Protein AF-0000000081276274 (afdb_homodimer)

Organism: Ralstonia solanacearum (NCBI:txid305)

Secondary structure (DSSP, 8-state):
-HHHHHHHHHHHHHHHHHHIIIIIIIII-TTS-SHHHH-TTS-HHHHHHHHTSSSPPHHHH--HHHHHHHHHHHHHHHHHHHHHGGGSPSSHHHHHHHHHHHHIIIIIIHHHIIIIIIIT---HHHHHHHHHHHHHHHHHHHHHHHHHHH---------/-HHHHHHHHHHHHHHHHHHIIIIIIIII-TTS-SHHHH-TTS-HHHHHHHHTSSSPPHHHH--HHHHHHHHHHHHHHHHHHHHHGGGS-SSHHHHHHHHHHHHIIIIIIHHHIIIIIIIT---HHHHHHHHHHHHHHHHHHHHHHHHHHH---------

Foldseek 3Di:
DVLLLVLLQQLLVLLVVLCCVQCVPAQQRVVRPHCQQPPPQFFPQVNCQQPNDPPHDCCPPPNVVVSVVSSVVSSVLLVVLVVCVVVWDDDLVRSLVVSLVVCLVPPVVVCLVPPRVPPRVTDPVVSVSVSVSSSVSSSRSSSSSSCSVRPPPPPPPDD/DVLLLVLLQQLLVLLVVLCCVQCVPAAQRVVRPHCQQPPPQFFPQVNCQQPPDPPHDCCPPPNVVVSVVSSVVSSVLLVVLVVCVVVWDDDLVRSLVVSLVVCLVPPVVVCLVPPRVPPRVTDVVVSVSVSVSSSVSSSRSSSSSSCSVRPPPPPPPDD

Structure (mmCIF, N/CA/C/O backbone):
data_AF-0000000081276274-model_v1
#
loop_
_entity.id
_entity.type
_entity.pdbx_description
1 polymer 'Putative transmembrane protein'
#
loop_
_atom_site.group_PDB
_atom_site.id
_atom_site.type_symbol
_atom_site.label_atom_id
_atom_site.label_alt_id
_atom_site.label_comp_id
_atom_site.label_asym_id
_atom_site.label_entity_id
_atom_site.label_seq_id
_atom_site.pdbx_PDB_ins_code
_atom_site.Cartn_x
_atom_site.Cartn_y
_atom_site.Cartn_z
_atom_site.occupancy
_atom_site.B_iso_or_equiv
_atom_site.auth_seq_id
_atom_site.auth_comp_id
_atom_site.auth_asym_id
_atom_site.auth_atom_id
_atom_site.pdbx_PDB_model_num
ATOM 1 N N . MET A 1 1 ? 11.453 23.75 -5.062 1 78.12 1 MET A N 1
ATOM 2 C CA . MET A 1 1 ? 11.289 22.719 -6.07 1 78.12 1 MET A CA 1
ATOM 3 C C . MET A 1 1 ? 12.562 21.891 -6.211 1 78.12 1 MET A C 1
ATOM 5 O O . MET A 1 1 ? 12.516 20.656 -6.16 1 78.12 1 MET A O 1
ATOM 9 N N . THR A 1 2 ? 13.656 22.469 -6.188 1 89.69 2 THR A N 1
ATOM 10 C CA . THR A 1 2 ? 14.922 21.766 -6.328 1 89.69 2 THR A CA 1
ATOM 11 C C . THR A 1 2 ? 15.188 20.891 -5.109 1 89.69 2 THR A C 1
ATOM 13 O O . THR A 1 2 ? 15.656 19.75 -5.246 1 89.69 2 THR A O 1
ATOM 16 N N . ARG A 1 3 ? 14.766 21.344 -3.99 1 94.81 3 ARG A N 1
ATOM 17 C CA . ARG A 1 3 ? 15.031 20.578 -2.775 1 94.81 3 ARG A CA 1
ATOM 18 C C . ARG A 1 3 ? 14.156 19.328 -2.719 1 94.81 3 ARG A C 1
ATOM 20 O O . ARG A 1 3 ? 14.617 18.266 -2.297 1 94.81 3 ARG A O 1
ATOM 27 N N . ILE A 1 4 ? 12.945 19.469 -3.127 1 97.12 4 ILE A N 1
ATOM 28 C CA . ILE A 1 4 ? 12.031 18.344 -3.172 1 97.12 4 ILE A CA 1
ATOM 29 C C . ILE A 1 4 ? 12.562 17.281 -4.141 1 97.12 4 ILE A C 1
ATOM 31 O O . ILE A 1 4 ? 12.555 16.094 -3.834 1 97.12 4 ILE A O 1
ATOM 35 N N . LEU A 1 5 ? 13.016 17.719 -5.273 1 98.19 5 LEU A N 1
ATOM 36 C CA . LEU A 1 5 ? 13.539 16.781 -6.262 1 98.19 5 LEU A CA 1
ATOM 37 C C . LEU A 1 5 ? 14.781 16.078 -5.734 1 98.19 5 LEU A C 1
ATOM 39 O O . LEU A 1 5 ? 14.93 14.859 -5.906 1 98.19 5 LEU A O 1
ATOM 43 N N . MET A 1 6 ? 15.68 16.812 -5.117 1 98.38 6 MET A N 1
ATOM 44 C CA . MET A 1 6 ? 16.891 16.234 -4.551 1 98.38 6 MET A CA 1
ATOM 45 C C . MET A 1 6 ? 16.531 15.234 -3.445 1 98.38 6 MET A C 1
ATOM 47 O O . MET A 1 6 ? 17.078 14.133 -3.404 1 98.38 6 MET A O 1
ATOM 51 N N . ALA A 1 7 ? 15.68 15.625 -2.551 1 98.81 7 ALA A N 1
ATOM 52 C CA . ALA A 1 7 ? 15.234 14.742 -1.475 1 98.81 7 ALA A CA 1
ATOM 53 C C . ALA A 1 7 ? 14.531 13.508 -2.033 1 98.81 7 ALA A C 1
ATOM 55 O O . ALA A 1 7 ? 14.711 12.398 -1.522 1 98.81 7 ALA A O 1
ATOM 56 N N . GLY A 1 8 ? 13.75 13.758 -3.039 1 98.81 8 GLY A N 1
ATOM 57 C CA . GLY A 1 8 ? 13.023 12.664 -3.66 1 98.81 8 GLY A CA 1
ATOM 58 C C . GLY A 1 8 ? 13.938 11.656 -4.336 1 98.81 8 GLY A C 1
ATOM 59 O O . GLY A 1 8 ? 13.75 10.445 -4.188 1 98.81 8 GLY A O 1
ATOM 60 N N . LEU A 1 9 ? 14.875 12.125 -5.082 1 98.88 9 LEU A N 1
ATOM 61 C CA . LEU A 1 9 ? 15.828 11.234 -5.742 1 98.88 9 LEU A CA 1
ATOM 62 C C . LEU A 1 9 ? 16.656 10.469 -4.715 1 98.88 9 LEU A C 1
ATOM 64 O O . LEU A 1 9 ? 16.828 9.25 -4.844 1 98.88 9 LEU A O 1
ATOM 68 N N . ALA A 1 10 ? 17.156 11.164 -3.711 1 98.88 10 ALA A N 1
ATOM 69 C CA . ALA A 1 10 ? 17.906 10.508 -2.65 1 98.88 10 ALA A CA 1
ATOM 70 C C . ALA A 1 10 ? 17.047 9.508 -1.898 1 98.88 10 ALA A C 1
ATOM 72 O O . ALA A 1 10 ? 17.5 8.406 -1.562 1 98.88 10 ALA A O 1
ATOM 73 N N . GLY A 1 11 ? 15.805 9.914 -1.597 1 98.88 11 GLY A N 1
ATOM 74 C CA . GLY A 1 11 ? 14.867 9 -0.952 1 98.88 11 GLY A CA 1
ATOM 75 C C . GLY A 1 11 ? 14.562 7.773 -1.786 1 98.88 11 GLY A C 1
ATOM 76 O O . GLY A 1 11 ? 14.508 6.656 -1.263 1 98.88 11 GLY A O 1
ATOM 77 N N . GLY A 1 12 ? 14.328 7.988 -3.059 1 98.88 12 GLY A N 1
ATOM 78 C CA . GLY A 1 12 ? 14.086 6.875 -3.963 1 98.88 12 GLY A CA 1
ATOM 79 C C . GLY A 1 12 ? 15.258 5.918 -4.055 1 98.88 12 GLY A C 1
ATOM 80 O O . GLY A 1 12 ? 15.078 4.699 -4.086 1 98.88 12 GLY A O 1
ATOM 81 N N . LEU A 1 13 ? 16.469 6.473 -4.152 1 98.88 13 LEU A N 1
ATOM 82 C CA . LEU A 1 13 ? 17.672 5.641 -4.137 1 98.88 13 LEU A CA 1
ATOM 83 C C . LEU A 1 13 ? 17.781 4.863 -2.83 1 98.88 13 LEU A C 1
ATOM 85 O O . LEU A 1 13 ? 18.141 3.684 -2.832 1 98.88 13 LEU A O 1
ATOM 89 N N . THR A 1 14 ? 17.484 5.516 -1.748 1 98.94 14 THR A N 1
ATOM 90 C CA . THR A 1 14 ? 17.516 4.863 -0.445 1 98.94 14 THR A CA 1
ATOM 91 C C . THR A 1 14 ? 16.516 3.705 -0.408 1 98.94 14 THR A C 1
ATOM 93 O O . THR A 1 14 ? 16.828 2.629 0.109 1 98.94 14 THR A O 1
ATOM 96 N N . LEU A 1 15 ? 15.305 3.951 -0.919 1 98.81 15 LEU A N 1
ATOM 97 C CA . LEU A 1 15 ? 14.305 2.893 -1.027 1 98.81 15 LEU A CA 1
ATOM 98 C C . LEU A 1 15 ? 14.875 1.68 -1.755 1 98.81 15 LEU A C 1
ATOM 100 O O . LEU A 1 15 ? 14.766 0.55 -1.271 1 98.81 15 LEU A O 1
ATOM 104 N N . ASN A 1 16 ? 15.492 1.883 -2.893 1 98.75 16 ASN A N 1
ATOM 105 C CA . ASN A 1 16 ? 16.078 0.805 -3.686 1 98.75 16 ASN A CA 1
ATOM 106 C C . ASN A 1 16 ? 17.172 0.076 -2.918 1 98.75 16 ASN A C 1
ATOM 108 O O . ASN A 1 16 ? 17.172 -1.153 -2.834 1 98.75 16 ASN A O 1
ATOM 112 N N . VAL A 1 17 ? 18.094 0.816 -2.311 1 98.81 17 VAL A N 1
ATOM 113 C CA . VAL A 1 17 ? 19.266 0.247 -1.652 1 98.81 17 VAL A CA 1
ATOM 114 C C . VAL A 1 17 ? 18.828 -0.541 -0.417 1 98.81 17 VAL A C 1
ATOM 116 O O . VAL A 1 17 ? 19.297 -1.659 -0.192 1 98.81 17 VAL A O 1
ATOM 119 N N . VAL A 1 18 ? 17.969 -0.007 0.371 1 98.88 18 VAL A N 1
ATOM 120 C CA . VAL A 1 18 ? 17.578 -0.684 1.605 1 98.88 18 VAL A CA 1
ATOM 121 C C . VAL A 1 18 ? 16.703 -1.892 1.283 1 98.88 18 VAL A C 1
ATOM 123 O O . VAL A 1 18 ? 16.766 -2.912 1.972 1 98.88 18 VAL A O 1
ATOM 126 N N . MET A 1 19 ? 15.875 -1.827 0.249 1 98.44 19 MET A N 1
ATOM 127 C CA . MET A 1 19 ? 15.133 -3.01 -0.189 1 98.44 19 MET A CA 1
ATOM 128 C C . MET A 1 19 ? 16.094 -4.113 -0.635 1 98.44 19 MET A C 1
ATOM 130 O O . MET A 1 19 ? 15.844 -5.293 -0.378 1 98.44 19 MET A O 1
ATOM 134 N N . LEU A 1 20 ? 17.141 -3.688 -1.338 1 97.62 20 LEU A N 1
ATOM 135 C CA . LEU A 1 20 ? 18.172 -4.652 -1.729 1 97.62 20 LEU A CA 1
ATOM 136 C C . LEU A 1 20 ? 18.812 -5.285 -0.501 1 97.62 20 LEU A C 1
ATOM 138 O O . LEU A 1 20 ? 18.984 -6.504 -0.444 1 97.62 20 LEU A O 1
ATOM 142 N N . LEU A 1 21 ? 19.141 -4.531 0.512 1 98.12 21 LEU A N 1
ATOM 143 C CA . LEU A 1 21 ? 19.844 -5 1.697 1 98.12 21 LEU A CA 1
ATOM 144 C C . LEU A 1 21 ? 18.938 -5.859 2.568 1 98.12 21 LEU A C 1
ATOM 146 O O . LEU A 1 21 ? 19.406 -6.777 3.246 1 98.12 21 LEU A O 1
ATOM 150 N N . THR A 1 22 ? 17.672 -5.676 2.535 1 98.12 22 THR A N 1
ATOM 151 C CA . THR A 1 22 ? 16.734 -6.41 3.381 1 98.12 22 THR A CA 1
ATOM 152 C C . THR A 1 22 ? 16.094 -7.566 2.611 1 98.12 22 THR A C 1
ATOM 154 O O . THR A 1 22 ? 16.578 -8.703 2.686 1 98.12 22 THR A O 1
ATOM 157 N N . PHE A 1 23 ? 15.242 -7.25 1.712 1 98 23 PHE A N 1
ATOM 158 C CA . PHE A 1 23 ? 14.461 -8.281 1.03 1 98 23 PHE A CA 1
ATOM 159 C C . PHE A 1 23 ? 15.359 -9.133 0.139 1 98 23 PHE A C 1
ATOM 161 O O . PHE A 1 23 ? 15.273 -10.359 0.166 1 98 23 PHE A O 1
ATOM 168 N N . ARG A 1 24 ? 16.188 -8.539 -0.675 1 96.19 24 ARG A N 1
ATOM 169 C CA . ARG A 1 24 ? 16.969 -9.289 -1.647 1 96.19 24 ARG A CA 1
ATOM 170 C C . ARG A 1 24 ? 18.078 -10.078 -0.961 1 96.19 24 ARG A C 1
ATOM 172 O O . ARG A 1 24 ? 18.266 -11.266 -1.238 1 96.19 24 ARG A O 1
ATOM 179 N N . LEU A 1 25 ? 18.844 -9.414 -0.084 1 96.25 25 LEU A N 1
ATOM 180 C CA . LEU A 1 25 ? 20.016 -10.055 0.496 1 96.25 25 LEU A CA 1
ATOM 181 C C . LEU A 1 25 ? 19.609 -10.961 1.66 1 96.25 25 LEU A C 1
ATOM 183 O O . LEU A 1 25 ? 20.078 -12.102 1.75 1 96.25 25 LEU A O 1
ATOM 187 N N . ILE A 1 26 ? 18.797 -10.523 2.586 1 96.75 26 ILE A N 1
ATOM 188 C CA . ILE A 1 26 ? 18.469 -11.266 3.797 1 96.75 26 ILE A CA 1
ATOM 189 C C . ILE A 1 26 ? 17.219 -12.102 3.568 1 96.75 26 ILE A C 1
ATOM 191 O O . ILE A 1 26 ? 17.203 -13.305 3.838 1 96.75 26 ILE A O 1
ATOM 195 N N . GLY A 1 27 ? 16.188 -11.539 3.047 1 97.12 27 GLY A N 1
ATOM 196 C CA . GLY A 1 27 ? 14.906 -12.211 2.906 1 97.12 27 GLY A CA 1
ATOM 197 C C . GLY A 1 27 ? 14.922 -13.32 1.876 1 97.12 27 GLY A C 1
ATOM 198 O O . GLY A 1 27 ? 14.719 -14.492 2.215 1 97.12 27 GLY A O 1
ATOM 199 N N . PHE A 1 28 ? 15.273 -12.984 0.66 1 95.69 28 PHE A N 1
ATOM 200 C CA . PHE A 1 28 ? 15.211 -13.938 -0.444 1 95.69 28 PHE A CA 1
ATOM 201 C C . PHE A 1 28 ? 16.562 -14.578 -0.681 1 95.69 28 PHE A C 1
ATOM 203 O O . PHE A 1 28 ? 16.656 -15.711 -1.167 1 95.69 28 PHE A O 1
ATOM 210 N N . GLY A 1 29 ? 17.609 -13.898 -0.31 1 93.25 29 GLY A N 1
ATOM 211 C CA . GLY A 1 29 ? 18.953 -14.367 -0.598 1 93.25 29 GLY A CA 1
ATOM 212 C C . GLY A 1 29 ? 19.359 -14.133 -2.037 1 93.25 29 GLY A C 1
ATOM 213 O O . GLY A 1 29 ? 18.594 -14.391 -2.963 1 93.25 29 GLY A O 1
ATOM 214 N N . TRP A 1 30 ? 20.562 -13.758 -2.24 1 88 30 TRP A N 1
ATOM 215 C CA . TRP A 1 30 ? 21.078 -13.438 -3.566 1 88 30 TRP A CA 1
ATOM 216 C C . TRP A 1 30 ? 20.906 -14.625 -4.516 1 88 30 TRP A C 1
ATOM 218 O O . TRP A 1 30 ? 20.562 -14.445 -5.684 1 88 30 TRP A O 1
ATOM 228 N N . ASN A 1 31 ? 21.031 -15.875 -4.02 1 87.88 31 ASN A N 1
ATOM 229 C CA . ASN A 1 31 ? 20.875 -17.094 -4.816 1 87.88 31 ASN A CA 1
ATOM 230 C C . ASN A 1 31 ? 19.672 -17.906 -4.367 1 87.88 31 ASN A C 1
ATOM 232 O O . ASN A 1 31 ? 19.641 -19.125 -4.559 1 87.88 31 ASN A O 1
ATOM 236 N N . GLY A 1 32 ? 18.75 -17.297 -3.715 1 86.88 32 GLY A N 1
ATOM 237 C CA . GLY A 1 32 ? 17.516 -17.984 -3.324 1 86.88 32 GLY A CA 1
ATOM 238 C C . GLY A 1 32 ? 17.625 -18.672 -1.982 1 86.88 32 GLY A C 1
ATOM 239 O O . GLY A 1 32 ? 16.734 -19.438 -1.602 1 86.88 32 GLY A O 1
ATOM 240 N N . GLY A 1 33 ? 18.562 -18.469 -1.144 1 91.25 33 GLY A N 1
ATOM 241 C CA . GLY A 1 33 ? 18.781 -19.156 0.122 1 91.25 33 GLY A CA 1
ATOM 242 C C . GLY A 1 33 ? 18.281 -18.375 1.318 1 91.25 33 GLY A C 1
ATOM 243 O O . GLY A 1 33 ? 18.5 -18.766 2.465 1 91.25 33 GLY A O 1
ATOM 244 N N . GLY A 1 34 ? 17.578 -17.344 1.151 1 96.25 34 GLY A N 1
ATOM 245 C CA . GLY A 1 34 ? 17.078 -16.547 2.258 1 96.25 34 GLY A CA 1
ATOM 246 C C . GLY A 1 34 ? 15.883 -17.172 2.955 1 96.25 34 GLY A C 1
ATOM 247 O O . GLY A 1 34 ? 15.203 -18.031 2.385 1 96.25 34 GLY A O 1
ATOM 248 N N . PHE A 1 35 ? 15.633 -16.766 4.152 1 96.69 35 PHE A N 1
ATOM 249 C CA . PHE A 1 35 ? 14.672 -17.453 5.016 1 96.69 35 PHE A CA 1
ATOM 250 C C . PHE A 1 35 ? 13.258 -17.297 4.488 1 96.69 35 PHE A C 1
ATOM 252 O O . PHE A 1 35 ? 12.383 -18.109 4.781 1 96.69 35 PHE A O 1
ATOM 259 N N . LEU A 1 36 ? 12.945 -16.25 3.645 1 97.56 36 LEU A N 1
ATOM 260 C CA . LEU A 1 36 ? 11.602 -16.078 3.094 1 97.56 36 LEU A CA 1
ATOM 261 C C . LEU A 1 36 ? 11.312 -17.109 2.02 1 97.56 36 LEU A C 1
ATOM 263 O O . LEU A 1 36 ? 10.148 -17.344 1.674 1 97.56 36 LEU A O 1
ATOM 267 N N . LEU A 1 37 ? 12.344 -17.734 1.499 1 96.25 37 LEU A N 1
ATOM 268 C CA . LEU A 1 37 ? 12.141 -18.734 0.46 1 96.25 37 LEU A CA 1
ATOM 269 C C . LEU A 1 37 ? 12.414 -20.141 0.996 1 96.25 37 LEU A C 1
ATOM 271 O O . LEU A 1 37 ? 11.992 -21.125 0.398 1 96.25 37 LEU A O 1
ATOM 275 N N . THR A 1 38 ? 13.102 -20.25 2.148 1 96.94 38 THR A N 1
ATOM 276 C CA . THR A 1 38 ? 13.562 -21.578 2.572 1 96.94 38 THR A CA 1
ATOM 277 C C . THR A 1 38 ? 12.859 -22 3.855 1 96.94 38 THR A C 1
ATOM 279 O O . THR A 1 38 ? 12.891 -23.188 4.223 1 96.94 38 THR A O 1
ATOM 282 N N . ALA A 1 39 ? 12.219 -21.062 4.531 1 97.69 39 ALA A N 1
ATOM 283 C CA . ALA A 1 39 ? 11.508 -21.438 5.75 1 97.69 39 ALA A CA 1
ATOM 284 C C . ALA A 1 39 ? 10.516 -22.562 5.48 1 97.69 39 ALA A C 1
ATOM 286 O O . ALA A 1 39 ? 9.758 -22.516 4.512 1 97.69 39 ALA A O 1
ATOM 287 N N . THR A 1 40 ? 10.391 -23.547 6.336 1 97.69 40 THR A N 1
ATOM 288 C CA . THR A 1 40 ? 9.531 -24.719 6.148 1 97.69 40 THR A CA 1
ATOM 289 C C . THR A 1 40 ? 8.055 -24.312 6.223 1 97.69 40 THR A C 1
ATOM 291 O O . THR A 1 40 ? 7.199 -24.984 5.645 1 97.69 40 THR A O 1
ATOM 294 N N . ILE A 1 41 ? 7.781 -23.234 6.883 1 98.06 41 ILE A N 1
ATOM 295 C CA . ILE A 1 41 ? 6.395 -22.844 7.102 1 98.06 41 ILE A CA 1
ATOM 296 C C . ILE A 1 41 ? 5.934 -21.922 5.969 1 98.06 41 ILE A C 1
ATOM 298 O O . ILE A 1 41 ? 4.773 -21.5 5.93 1 98.06 41 ILE A O 1
ATOM 302 N N . GLN A 1 42 ? 6.844 -21.547 5.074 1 98.38 42 GLN A N 1
ATOM 303 C CA . GLN A 1 42 ? 6.496 -20.594 4.012 1 98.38 42 GLN A CA 1
ATOM 304 C C . GLN A 1 42 ? 5.434 -21.188 3.084 1 98.38 42 GLN A C 1
ATOM 306 O O . GLN A 1 42 ? 5.438 -22.391 2.812 1 98.38 42 GLN A O 1
ATOM 311 N N . SER A 1 43 ? 4.582 -20.312 2.656 1 98.31 43 SER A N 1
ATOM 312 C CA . SER A 1 43 ? 3.559 -20.672 1.682 1 98.31 43 SER A CA 1
ATOM 313 C C . SER A 1 43 ? 4.184 -21.156 0.379 1 98.31 43 SER A C 1
ATOM 315 O O . SER A 1 43 ? 4.988 -20.453 -0.233 1 98.31 43 SER A O 1
ATOM 317 N N . ARG A 1 44 ? 3.801 -22.312 -0.049 1 98.12 44 ARG A N 1
ATOM 318 C CA . ARG A 1 44 ? 4.273 -22.828 -1.325 1 98.12 44 ARG A CA 1
ATOM 319 C C . ARG A 1 44 ? 3.824 -21.938 -2.482 1 98.12 44 ARG A C 1
ATOM 321 O O . ARG A 1 44 ? 4.539 -21.797 -3.475 1 98.12 44 ARG A O 1
ATOM 328 N N . LYS A 1 45 ? 2.666 -21.375 -2.383 1 98.56 45 LYS A N 1
ATOM 329 C CA . LYS A 1 45 ? 2.154 -20.484 -3.412 1 98.56 45 LYS A CA 1
ATOM 330 C C . LYS A 1 45 ? 3.037 -19.25 -3.553 1 98.56 45 LYS A C 1
ATOM 332 O O . LYS A 1 45 ? 3.334 -18.812 -4.668 1 98.56 45 LYS A O 1
ATOM 337 N N . LEU A 1 46 ? 3.422 -18.656 -2.436 1 98.31 46 LEU A N 1
ATOM 338 C CA . LEU A 1 46 ? 4.316 -17.516 -2.496 1 98.31 46 LEU A CA 1
ATOM 339 C C . LEU A 1 46 ? 5.609 -17.859 -3.221 1 98.31 46 LEU A C 1
ATOM 341 O O . LEU A 1 46 ? 6.051 -17.141 -4.113 1 98.31 46 LEU A O 1
ATOM 345 N N . ILE A 1 47 ? 6.195 -19 -2.836 1 97.81 47 ILE A N 1
ATOM 346 C CA . ILE A 1 47 ? 7.445 -19.422 -3.453 1 97.81 47 ILE A CA 1
ATOM 347 C C . ILE A 1 47 ? 7.25 -19.578 -4.961 1 97.81 47 ILE A C 1
ATOM 349 O O . ILE A 1 47 ? 8.062 -19.094 -5.75 1 97.81 47 ILE A O 1
ATOM 353 N N . ALA A 1 48 ? 6.215 -20.219 -5.406 1 97.75 48 ALA A N 1
ATOM 354 C CA . ALA A 1 48 ? 5.953 -20.469 -6.82 1 97.75 48 ALA A CA 1
ATOM 355 C C . ALA A 1 48 ? 5.781 -19.156 -7.586 1 97.75 48 ALA A C 1
ATOM 357 O O . ALA A 1 48 ? 6.316 -19 -8.688 1 97.75 48 ALA A O 1
ATOM 358 N N . VAL A 1 49 ? 5.078 -18.219 -7.004 1 98 49 VAL A N 1
ATOM 359 C CA . VAL A 1 49 ? 4.801 -16.938 -7.648 1 98 49 VAL A CA 1
ATOM 360 C C . VAL A 1 49 ? 6.102 -16.172 -7.828 1 98 49 VAL A C 1
ATOM 362 O O . VAL A 1 49 ? 6.293 -15.492 -8.844 1 98 49 VAL A O 1
ATOM 365 N N . TRP A 1 50 ? 6.996 -16.266 -6.926 1 96.81 50 TRP A N 1
ATOM 366 C CA . TRP A 1 50 ? 8.219 -15.469 -6.945 1 96.81 50 TRP A CA 1
ATOM 367 C C . TRP A 1 50 ? 9.289 -16.141 -7.797 1 96.81 50 TRP A C 1
ATOM 369 O O . TRP A 1 50 ? 10.18 -15.461 -8.328 1 96.81 50 TRP A O 1
ATOM 379 N N . THR A 1 51 ? 9.172 -17.531 -7.965 1 96.44 51 THR A N 1
ATOM 380 C CA . THR A 1 51 ? 10.391 -18.156 -8.469 1 96.44 51 THR A CA 1
ATOM 381 C C . THR A 1 51 ? 10.062 -19.125 -9.609 1 96.44 51 THR A C 1
ATOM 383 O O . THR A 1 51 ? 10.961 -19.562 -10.336 1 96.44 51 THR A O 1
ATOM 386 N N . GLN A 1 52 ? 8.805 -19.469 -9.773 1 96.88 52 GLN A N 1
ATOM 387 C CA . GLN A 1 52 ? 8.547 -20.594 -10.664 1 96.88 52 GLN A CA 1
ATOM 388 C C . GLN A 1 52 ? 7.531 -20.219 -11.742 1 96.88 52 GLN A C 1
ATOM 390 O O . GLN A 1 52 ? 7.703 -20.578 -12.914 1 96.88 52 GLN A O 1
ATOM 395 N N . ILE A 1 53 ? 6.492 -19.516 -11.367 1 97.56 53 ILE A N 1
ATOM 396 C CA . ILE A 1 53 ? 5.402 -19.234 -12.297 1 97.56 53 ILE A CA 1
ATOM 397 C C . ILE A 1 53 ? 5.762 -18.047 -13.18 1 97.56 53 ILE A C 1
ATOM 399 O O . ILE A 1 53 ? 6.027 -16.953 -12.68 1 97.56 53 ILE A O 1
ATOM 403 N N . GLU A 1 54 ? 5.648 -18.266 -14.422 1 97 54 GLU A N 1
ATOM 404 C CA . GLU A 1 54 ? 5.984 -17.219 -15.375 1 97 54 GLU A CA 1
ATOM 405 C C . GLU A 1 54 ? 4.773 -16.328 -15.672 1 97 54 GLU A C 1
ATOM 407 O O . GLU A 1 54 ? 3.635 -16.797 -15.648 1 97 54 GLU A O 1
ATOM 412 N N . PRO A 1 55 ? 5.012 -15.023 -16.094 1 97.31 55 PRO A N 1
ATOM 413 C CA . PRO A 1 55 ? 6.316 -14.359 -16.031 1 97.31 55 PRO A CA 1
ATOM 414 C C . PRO A 1 55 ? 6.793 -14.133 -14.602 1 97.31 55 PRO A C 1
ATOM 416 O O . PRO A 1 55 ? 5.984 -13.852 -13.719 1 97.31 55 PRO A O 1
ATOM 419 N N . LEU A 1 56 ? 8.078 -14.289 -14.336 1 97.69 56 LEU A N 1
ATOM 420 C CA . LEU A 1 56 ? 8.641 -13.977 -13.023 1 97.69 56 LEU A CA 1
ATOM 421 C C . LEU A 1 56 ? 8.461 -12.5 -12.695 1 97.69 56 LEU A C 1
ATOM 423 O O . LEU A 1 56 ? 8.32 -11.672 -13.594 1 97.69 56 LEU A O 1
ATOM 427 N N . PRO A 1 57 ? 8.469 -12.148 -11.398 1 97.5 57 PRO A N 1
ATOM 428 C CA . PRO A 1 57 ? 8.344 -10.742 -11.031 1 97.5 57 PRO A CA 1
ATOM 429 C C . PRO A 1 57 ? 9.344 -9.852 -11.773 1 97.5 57 PRO A C 1
ATOM 431 O O . PRO A 1 57 ? 10.5 -10.242 -11.961 1 97.5 57 PRO A O 1
ATOM 434 N N . LEU A 1 58 ? 8.859 -8.672 -12.156 1 97.56 58 LEU A N 1
ATOM 435 C CA . LEU A 1 58 ? 9.68 -7.738 -12.914 1 97.56 58 LEU A CA 1
ATOM 436 C C . LEU A 1 58 ? 10.953 -7.387 -12.148 1 97.56 58 LEU A C 1
ATOM 438 O O . LEU A 1 58 ? 12.023 -7.254 -12.75 1 97.56 58 LEU A O 1
ATOM 442 N N . ILE A 1 59 ? 10.875 -7.289 -10.875 1 96.06 59 ILE A N 1
ATOM 443 C CA . ILE A 1 59 ? 12 -6.871 -10.047 1 96.06 59 ILE A CA 1
ATOM 444 C C . ILE A 1 59 ? 13.102 -7.926 -10.102 1 96.06 59 ILE A C 1
ATOM 446 O O . ILE A 1 59 ? 14.266 -7.633 -9.805 1 96.06 59 ILE A O 1
ATOM 450 N N . VAL A 1 60 ? 12.766 -9.125 -10.469 1 92.62 60 VAL A N 1
ATOM 451 C CA . VAL A 1 60 ? 13.719 -10.227 -10.586 1 92.62 60 VAL A CA 1
ATOM 452 C C . VAL A 1 60 ? 14.18 -10.352 -12.039 1 92.62 60 VAL A C 1
ATOM 454 O O . VAL A 1 60 ? 15.375 -10.383 -12.312 1 92.62 60 VAL A O 1
ATOM 457 N N . ALA A 1 61 ? 13.289 -10.383 -12.992 1 95.5 61 ALA A N 1
ATOM 458 C CA . ALA A 1 61 ? 13.562 -10.727 -14.383 1 95.5 61 ALA A CA 1
ATOM 459 C C . ALA A 1 61 ? 14.094 -9.523 -15.156 1 95.5 61 ALA A C 1
ATOM 461 O O . ALA A 1 61 ? 14.914 -9.672 -16.062 1 95.5 61 ALA A O 1
ATOM 462 N N . ASN A 1 62 ? 13.594 -8.375 -14.891 1 97 62 ASN A N 1
ATOM 463 C CA . ASN A 1 62 ? 13.938 -7.109 -15.523 1 97 62 ASN A CA 1
ATOM 464 C C . ASN A 1 62 ? 13.758 -5.938 -14.562 1 97 62 ASN A C 1
ATOM 466 O O . ASN A 1 62 ? 12.789 -5.18 -14.68 1 97 62 ASN A O 1
ATOM 470 N N . PRO A 1 63 ? 14.703 -5.672 -13.695 1 96.81 63 PRO A N 1
ATOM 471 C CA . PRO A 1 63 ? 14.508 -4.805 -12.531 1 96.81 63 PRO A CA 1
ATOM 472 C C . PRO A 1 63 ? 14.453 -3.324 -12.906 1 96.81 63 PRO A C 1
ATOM 474 O O . PRO A 1 63 ? 14.047 -2.494 -12.086 1 96.81 63 PRO A O 1
ATOM 477 N N . ALA A 1 64 ? 14.812 -2.883 -14.117 1 97.94 64 ALA A N 1
ATOM 478 C CA . ALA A 1 64 ? 14.969 -1.474 -14.469 1 97.94 64 ALA A CA 1
ATOM 479 C C . ALA A 1 64 ? 13.672 -0.707 -14.25 1 97.94 64 ALA A C 1
ATOM 481 O O . ALA A 1 64 ? 13.664 0.359 -13.625 1 97.94 64 ALA A O 1
ATOM 482 N N . PRO A 1 65 ? 12.523 -1.239 -14.734 1 97.94 65 PRO A N 1
ATOM 483 C CA . PRO A 1 65 ? 11.281 -0.497 -14.492 1 97.94 65 PRO A CA 1
ATOM 484 C C . PRO A 1 65 ? 10.945 -0.361 -13.008 1 97.94 65 PRO A C 1
ATOM 486 O O . PRO A 1 65 ? 10.391 0.654 -12.586 1 97.94 65 PRO A O 1
ATOM 489 N N . MET A 1 66 ? 11.289 -1.342 -12.273 1 98.31 66 MET A N 1
ATOM 490 C CA . MET A 1 66 ? 10.984 -1.306 -10.844 1 98.31 66 MET A CA 1
ATOM 491 C C . MET A 1 66 ? 11.898 -0.33 -10.117 1 98.31 66 MET A C 1
ATOM 493 O O . MET A 1 66 ? 11.453 0.41 -9.234 1 98.31 66 MET A O 1
ATOM 497 N N . ILE A 1 67 ? 13.141 -0.324 -10.477 1 98.44 67 ILE A N 1
ATOM 498 C CA . ILE A 1 67 ? 14.094 0.627 -9.906 1 98.44 67 ILE A CA 1
ATOM 499 C C . ILE A 1 67 ? 13.641 2.053 -10.219 1 98.44 67 ILE A C 1
ATOM 501 O O . ILE A 1 67 ? 13.586 2.902 -9.328 1 98.44 67 ILE A O 1
ATOM 505 N N . ALA A 1 68 ? 13.328 2.307 -11.453 1 98.69 68 ALA A N 1
ATOM 506 C CA . ALA A 1 68 ? 12.859 3.623 -11.875 1 98.69 68 ALA A CA 1
ATOM 507 C C . ALA A 1 68 ? 11.586 4.012 -11.133 1 98.69 68 ALA A C 1
ATOM 509 O O . ALA A 1 68 ? 11.43 5.16 -10.703 1 98.69 68 ALA A O 1
ATOM 510 N N . GLY A 1 69 ? 10.641 3.09 -11.039 1 98.69 69 GLY A N 1
ATOM 511 C CA . GLY A 1 69 ? 9.414 3.348 -10.312 1 98.69 69 GLY A CA 1
ATOM 512 C C . GLY A 1 69 ? 9.641 3.701 -8.852 1 98.69 69 GLY A C 1
ATOM 513 O O . GLY A 1 69 ? 9.008 4.613 -8.32 1 98.69 69 GLY A O 1
ATOM 514 N N . LEU A 1 70 ? 10.523 2.99 -8.203 1 98.56 70 LEU A N 1
ATOM 515 C CA . LEU A 1 70 ? 10.812 3.258 -6.801 1 98.56 70 LEU A CA 1
ATOM 516 C C . LEU A 1 70 ? 11.453 4.633 -6.629 1 98.56 70 LEU A C 1
ATOM 518 O O . LEU A 1 70 ? 11.227 5.305 -5.621 1 98.56 70 LEU A O 1
ATOM 522 N N . VAL A 1 71 ? 12.258 5.043 -7.574 1 98.81 71 VAL A N 1
ATOM 523 C CA . VAL A 1 71 ? 12.805 6.395 -7.547 1 98.81 71 VAL A CA 1
ATOM 524 C C . VAL A 1 71 ? 11.672 7.414 -7.676 1 98.81 71 VAL A C 1
ATOM 526 O O . VAL A 1 71 ? 11.656 8.43 -6.977 1 98.81 71 VAL A O 1
ATOM 529 N N . LEU A 1 72 ? 10.727 7.184 -8.539 1 98.75 72 LEU A N 1
ATOM 530 C CA . LEU A 1 72 ? 9.586 8.078 -8.695 1 98.75 72 LEU A CA 1
ATOM 531 C C . LEU A 1 72 ? 8.75 8.125 -7.422 1 98.75 72 LEU A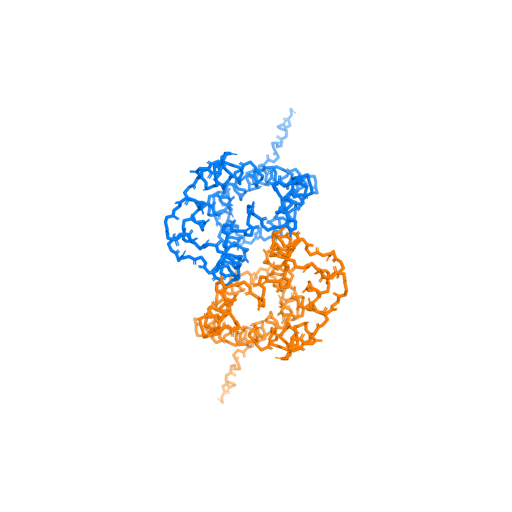 C 1
ATOM 533 O O . LEU A 1 72 ? 8.211 9.172 -7.062 1 98.75 72 LEU A O 1
ATOM 537 N N . PHE A 1 73 ? 8.594 7 -6.777 1 98.88 73 PHE A N 1
ATOM 538 C CA . PHE A 1 73 ? 7.938 6.996 -5.477 1 98.88 73 PHE A CA 1
ATOM 539 C C . PHE A 1 73 ? 8.68 7.883 -4.488 1 98.88 73 PHE A C 1
ATOM 541 O O . PHE A 1 73 ? 8.062 8.555 -3.656 1 98.88 73 PHE A O 1
ATOM 548 N N . GLY A 1 74 ? 10.047 7.793 -4.535 1 98.88 74 GLY A N 1
ATOM 549 C CA . GLY A 1 74 ? 10.82 8.703 -3.705 1 98.88 74 GLY A CA 1
ATOM 550 C C . GLY A 1 74 ? 10.461 10.156 -3.918 1 98.88 74 GLY A C 1
ATOM 551 O O . GLY A 1 74 ? 10.312 10.914 -2.955 1 98.88 74 GLY A O 1
ATOM 552 N N . VAL A 1 75 ? 10.289 10.555 -5.113 1 98.88 75 VAL A N 1
ATOM 553 C CA . VAL A 1 75 ? 9.938 11.93 -5.449 1 98.88 75 VAL A CA 1
ATOM 554 C C . VAL A 1 75 ? 8.539 12.25 -4.918 1 98.88 75 VAL A C 1
ATOM 556 O O . VAL A 1 75 ? 8.328 13.305 -4.316 1 98.88 75 VAL A O 1
ATOM 559 N N . ALA A 1 76 ? 7.621 11.367 -5.141 1 98.88 76 ALA A N 1
ATOM 560 C CA . ALA A 1 76 ? 6.266 11.562 -4.629 1 98.88 76 ALA A CA 1
ATOM 561 C C . ALA A 1 76 ? 6.27 11.672 -3.107 1 98.88 76 ALA A C 1
ATOM 563 O O . ALA A 1 76 ? 5.566 12.508 -2.539 1 98.88 76 ALA A O 1
ATOM 564 N N . HIS A 1 77 ? 7.051 10.844 -2.471 1 98.94 77 HIS A N 1
ATOM 565 C CA . HIS A 1 77 ? 7.129 10.852 -1.015 1 98.94 77 HIS A CA 1
ATOM 566 C C . HIS A 1 77 ? 7.727 12.156 -0.502 1 98.94 77 HIS A C 1
ATOM 568 O O . HIS A 1 77 ? 7.262 12.703 0.5 1 98.94 77 HIS A O 1
ATOM 574 N N . ALA A 1 78 ? 8.734 12.625 -1.186 1 98.88 78 ALA A N 1
ATOM 575 C CA . ALA A 1 78 ? 9.328 13.898 -0.799 1 98.88 78 ALA A CA 1
ATOM 576 C C . ALA A 1 78 ? 8.312 15.039 -0.946 1 98.88 78 ALA A C 1
ATOM 578 O O . ALA A 1 78 ? 8.273 15.953 -0.118 1 98.88 78 ALA A O 1
ATOM 579 N N . ALA A 1 79 ? 7.527 15.023 -2 1 98.88 79 ALA A N 1
ATOM 580 C CA . ALA A 1 79 ? 6.484 16.031 -2.188 1 98.88 79 ALA A CA 1
ATOM 581 C C . ALA A 1 79 ? 5.453 15.969 -1.066 1 98.88 79 ALA A C 1
ATOM 583 O O . ALA A 1 79 ? 5.023 17 -0.547 1 98.88 79 ALA A O 1
ATOM 584 N N . ILE A 1 80 ? 5.055 14.805 -0.697 1 98.88 80 ILE A N 1
ATOM 585 C CA . ILE A 1 80 ? 4.094 14.609 0.385 1 98.88 80 ILE A CA 1
ATOM 586 C C . ILE A 1 80 ? 4.699 15.094 1.702 1 98.88 80 ILE A C 1
ATOM 588 O O . ILE A 1 80 ? 4.027 15.758 2.494 1 98.88 80 ILE A O 1
ATOM 592 N N . TYR A 1 81 ? 5.938 14.734 1.888 1 98.75 81 TYR A N 1
ATOM 593 C CA . TYR A 1 81 ? 6.645 15.234 3.062 1 98.75 81 TYR A CA 1
ATOM 594 C C . TYR A 1 81 ? 6.621 16.766 3.105 1 98.75 81 TYR A C 1
ATOM 596 O O . TYR A 1 81 ? 6.301 17.344 4.141 1 98.75 81 TYR A O 1
ATOM 604 N N . GLY A 1 82 ? 7.023 17.406 2.033 1 98.19 82 GLY A N 1
ATOM 605 C CA . GLY A 1 82 ? 7.016 18.859 1.964 1 98.19 82 GLY A CA 1
ATOM 606 C C . GLY A 1 82 ? 5.652 19.453 2.248 1 98.19 82 GLY A C 1
ATOM 607 O O . GLY A 1 82 ? 5.555 20.531 2.834 1 98.19 82 GLY A O 1
ATOM 608 N N . TRP A 1 83 ? 4.664 18.719 1.863 1 98.06 83 TRP A N 1
ATOM 609 C CA . TRP A 1 83 ? 3.283 19.156 2.053 1 98.06 83 TRP A CA 1
ATOM 610 C C . TRP A 1 83 ? 2.863 19.016 3.512 1 98.06 83 TRP A C 1
ATOM 612 O O . TRP A 1 83 ? 2.166 19.875 4.047 1 98.06 83 TRP A O 1
ATOM 622 N N . LEU A 1 84 ? 3.293 18.016 4.238 1 98.5 84 LEU A N 1
ATOM 623 C CA . LEU A 1 84 ? 2.76 17.688 5.555 1 98.5 84 LEU A CA 1
ATOM 624 C C . LEU A 1 84 ? 3.668 18.219 6.66 1 98.5 84 LEU A C 1
ATOM 626 O O . LEU A 1 84 ? 3.189 18.609 7.727 1 98.5 84 LEU A O 1
ATOM 630 N N . ALA A 1 85 ? 4.875 18.312 6.438 1 97.69 85 ALA A N 1
ATOM 631 C CA . ALA A 1 85 ? 5.895 18.5 7.465 1 97.69 85 ALA A CA 1
ATOM 632 C C . ALA A 1 85 ? 5.727 19.844 8.164 1 97.69 85 ALA A C 1
ATOM 634 O O . ALA A 1 85 ? 5.977 19.969 9.359 1 97.69 85 ALA A O 1
ATOM 635 N N . PRO A 1 86 ? 5.34 20.891 7.457 1 97.19 86 PRO A N 1
ATOM 636 C CA . PRO A 1 86 ? 5.227 22.188 8.125 1 97.19 86 PRO A CA 1
ATOM 637 C C . PRO A 1 86 ? 4.254 22.156 9.305 1 97.19 86 PRO A C 1
ATOM 639 O O . PRO A 1 86 ? 4.34 23 10.195 1 97.19 86 PRO A O 1
ATOM 642 N N . ALA A 1 87 ? 3.35 21.203 9.352 1 97.56 87 ALA A N 1
ATOM 643 C CA . ALA A 1 87 ? 2.363 21.109 10.422 1 97.56 87 ALA A CA 1
ATOM 644 C C . ALA A 1 87 ? 2.9 20.281 11.586 1 97.56 87 ALA A C 1
ATOM 646 O O . ALA A 1 87 ? 2.244 20.141 12.617 1 97.56 87 ALA A O 1
ATOM 647 N N . TRP A 1 88 ? 4.074 19.75 11.43 1 98 88 TRP A N 1
ATOM 648 C CA . TRP A 1 88 ? 4.664 18.875 12.438 1 98 88 TRP A CA 1
ATOM 649 C C . TRP A 1 88 ? 5.73 19.609 13.242 1 98 88 TRP A C 1
ATOM 651 O O . TRP A 1 88 ? 6.234 20.656 12.812 1 98 88 TRP A O 1
ATOM 661 N N . PRO A 1 89 ? 6.039 19.109 14.461 1 97.19 89 PRO A N 1
ATOM 662 C CA . PRO A 1 89 ? 7.141 19.719 15.219 1 97.19 89 PRO A CA 1
ATOM 663 C C . PRO A 1 89 ? 8.445 19.75 14.422 1 97.19 89 PRO A C 1
ATOM 665 O O . PRO A 1 89 ? 8.758 18.812 13.695 1 97.19 89 PRO A O 1
ATOM 668 N N . GLN A 1 90 ? 9.133 20.75 14.672 1 96.31 90 GLN A N 1
ATOM 669 C CA . GLN A 1 90 ? 10.359 20.969 13.914 1 96.31 90 GLN A CA 1
ATOM 670 C C . GLN A 1 90 ? 11.43 19.938 14.289 1 96.31 90 GLN A C 1
ATOM 672 O O . GLN A 1 90 ? 11.453 19.438 15.422 1 96.31 90 GLN A O 1
ATOM 677 N N . GLY A 1 91 ? 12.336 19.656 13.258 1 96.56 91 GLY A N 1
ATOM 678 C CA . GLY A 1 91 ? 13.469 18.766 13.477 1 96.56 91 GLY A CA 1
ATOM 679 C C . GLY A 1 91 ? 13.438 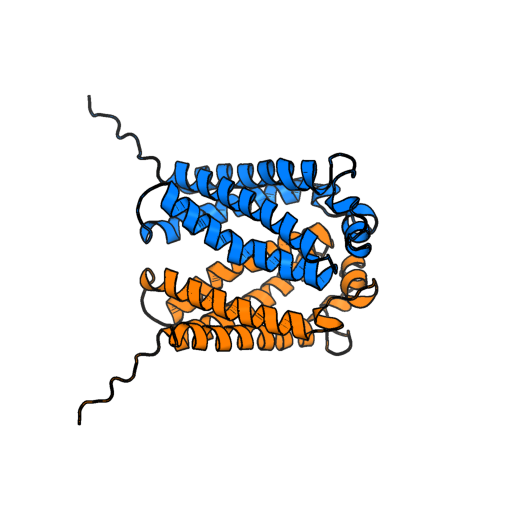17.547 12.594 1 96.56 91 GLY A C 1
ATOM 680 O O . GLY A 1 91 ? 12.367 17.062 12.211 1 96.56 91 GLY A O 1
ATOM 681 N N . VAL A 1 92 ? 14.578 17.094 12.359 1 97.69 92 VAL A N 1
ATOM 682 C CA . VAL A 1 92 ? 14.711 15.953 11.453 1 97.69 92 VAL A CA 1
ATOM 683 C C . VAL A 1 92 ? 14.07 14.711 12.07 1 97.69 92 VAL A C 1
ATOM 685 O O . VAL A 1 92 ? 13.203 14.086 11.461 1 97.69 92 VAL A O 1
ATOM 688 N N . LEU A 1 93 ? 14.406 14.406 13.289 1 97.75 93 LEU A N 1
ATOM 689 C CA . LEU A 1 93 ? 14 13.141 13.891 1 97.75 93 LEU A CA 1
ATOM 690 C C . LEU A 1 93 ? 12.484 13.102 14.102 1 97.75 93 LEU A C 1
ATOM 692 O O . LEU A 1 93 ? 11.82 12.164 13.672 1 97.75 93 LEU A O 1
ATOM 696 N N . PRO A 1 94 ? 11.859 14.109 14.75 1 98 94 PRO A N 1
ATOM 697 C CA . PRO A 1 94 ? 10.414 14.031 14.953 1 98 94 PRO A CA 1
ATOM 698 C C . PRO A 1 94 ? 9.633 13.977 13.641 1 98 94 PRO A C 1
ATOM 700 O O . PRO A 1 94 ? 8.617 13.289 13.547 1 98 94 PRO A O 1
ATOM 703 N N . ARG A 1 95 ? 10.094 14.617 12.609 1 98.56 95 ARG A N 1
ATOM 704 C CA . ARG A 1 95 ? 9.383 14.633 11.336 1 98.56 95 ARG A CA 1
ATOM 705 C C . ARG A 1 95 ? 9.633 13.344 10.562 1 98.56 95 ARG A C 1
ATOM 707 O O . ARG A 1 95 ? 8.727 12.812 9.914 1 98.56 95 ARG A O 1
ATOM 714 N N . ALA A 1 96 ? 10.875 12.883 10.609 1 98.81 96 ALA A N 1
ATOM 715 C CA . ALA A 1 96 ? 11.18 11.609 9.961 1 98.81 96 ALA A CA 1
ATOM 716 C C . ALA A 1 96 ? 10.352 10.477 10.555 1 98.81 96 ALA A C 1
ATOM 718 O O . ALA A 1 96 ? 9.836 9.625 9.82 1 98.81 96 ALA A O 1
ATOM 719 N N . LEU A 1 97 ? 10.219 10.438 11.844 1 98.81 97 LEU A N 1
ATOM 720 C CA . LEU A 1 97 ? 9.469 9.367 12.508 1 98.81 97 LEU A CA 1
ATOM 721 C C . LEU A 1 97 ? 7.992 9.43 12.125 1 98.81 97 LEU A C 1
ATOM 723 O O . LEU A 1 97 ? 7.363 8.391 11.906 1 98.81 97 LEU A O 1
ATOM 727 N N . ARG A 1 98 ? 7.426 10.641 12.078 1 98.81 98 ARG A N 1
ATOM 728 C CA . ARG A 1 98 ? 6.027 10.812 11.688 1 98.81 98 ARG A CA 1
ATOM 729 C C . ARG A 1 98 ? 5.801 10.383 10.242 1 98.81 98 ARG A C 1
ATOM 731 O O . ARG A 1 98 ? 4.824 9.688 9.945 1 98.81 98 ARG A O 1
ATOM 738 N N . PHE A 1 99 ? 6.73 10.758 9.359 1 98.94 99 PHE A N 1
ATOM 739 C CA . PHE A 1 99 ? 6.586 10.398 7.957 1 98.94 99 PHE A CA 1
ATOM 740 C C . PHE A 1 99 ? 6.781 8.898 7.758 1 98.94 99 PHE A C 1
ATOM 742 O O . PHE A 1 99 ? 6.082 8.273 6.957 1 98.94 99 PHE A O 1
ATOM 749 N N . ALA A 1 100 ? 7.766 8.328 8.445 1 98.94 100 ALA A N 1
ATOM 750 C CA . ALA A 1 100 ? 7.992 6.887 8.398 1 98.94 100 ALA A CA 1
ATOM 751 C C . ALA A 1 100 ? 6.75 6.125 8.852 1 98.94 100 ALA A C 1
ATOM 753 O O . ALA A 1 100 ? 6.352 5.141 8.219 1 98.94 100 ALA A O 1
ATOM 754 N N . GLY A 1 101 ? 6.199 6.559 10.016 1 98.88 101 GLY A N 1
ATOM 755 C CA . GLY A 1 101 ? 4.996 5.918 10.516 1 98.88 101 GLY A CA 1
ATOM 756 C C . GLY A 1 101 ? 3.834 5.984 9.547 1 98.88 101 GLY A C 1
ATOM 757 O O . GLY A 1 101 ? 3.123 5 9.352 1 98.88 101 GLY A O 1
ATOM 758 N N . LEU A 1 102 ? 3.637 7.145 8.945 1 98.94 102 LEU A N 1
ATOM 759 C CA . LEU A 1 102 ? 2.566 7.348 7.973 1 98.94 102 LEU A CA 1
ATOM 760 C C . LEU A 1 102 ? 2.73 6.414 6.781 1 98.94 102 LEU A C 1
ATOM 762 O O . LEU A 1 102 ? 1.78 5.734 6.387 1 98.94 102 LEU A O 1
ATOM 766 N N . THR A 1 103 ? 3.934 6.379 6.176 1 98.94 103 THR A N 1
ATOM 767 C CA . THR A 1 103 ? 4.223 5.535 5.023 1 98.94 103 THR A CA 1
ATOM 768 C C . THR A 1 103 ? 4.086 4.059 5.383 1 98.94 103 THR A C 1
ATOM 770 O O . THR A 1 103 ? 3.566 3.268 4.598 1 98.94 103 THR A O 1
ATOM 773 N N . PHE A 1 104 ? 4.555 3.713 6.574 1 98.94 104 PHE A N 1
ATOM 774 C CA . PHE A 1 104 ? 4.496 2.326 7.023 1 98.94 104 PHE A CA 1
ATOM 775 C C . PHE A 1 104 ? 3.051 1.845 7.098 1 98.94 104 PHE A C 1
ATOM 777 O O . PHE A 1 104 ? 2.717 0.785 6.562 1 98.94 104 PHE A O 1
ATOM 784 N N . VAL A 1 105 ? 2.18 2.615 7.723 1 98.88 105 VAL A N 1
ATOM 785 C CA . VAL A 1 105 ? 0.8 2.197 7.949 1 98.88 105 VAL A CA 1
ATOM 786 C C . VAL A 1 105 ? 0.027 2.234 6.633 1 98.88 105 VAL A C 1
ATOM 788 O O . VAL A 1 105 ? -0.683 1.283 6.297 1 98.88 105 VAL A O 1
ATOM 791 N N . LEU A 1 106 ? 0.181 3.273 5.852 1 98.88 106 LEU A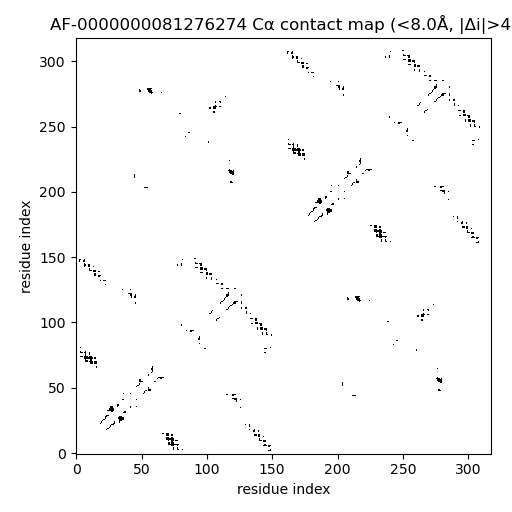 N 1
ATOM 792 C CA . LEU A 1 106 ? -0.651 3.436 4.668 1 98.88 106 LEU A CA 1
ATOM 793 C C . LEU A 1 106 ? -0.149 2.557 3.525 1 98.88 106 LEU A C 1
ATOM 795 O O . LEU A 1 106 ? -0.942 2.062 2.721 1 98.88 106 LEU A O 1
ATOM 799 N N . SER A 1 107 ? 1.13 2.322 3.441 1 98.88 107 SER A N 1
ATOM 800 C CA . SER A 1 107 ? 1.663 1.615 2.281 1 98.88 107 SER A CA 1
ATOM 801 C C . SER A 1 107 ? 1.986 0.164 2.619 1 98.88 107 SER A C 1
ATOM 803 O O . SER A 1 107 ? 1.384 -0.757 2.064 1 98.88 107 SER A O 1
ATOM 805 N N . TYR A 1 108 ? 2.84 -0.003 3.584 1 98.94 108 TYR A N 1
ATOM 806 C CA . TYR A 1 108 ? 3.486 -1.303 3.719 1 98.94 108 TYR A CA 1
ATOM 807 C C . TYR A 1 108 ? 2.615 -2.268 4.516 1 98.94 108 TYR A C 1
ATOM 809 O O . TYR A 1 108 ? 2.59 -3.467 4.234 1 98.94 108 TYR A O 1
ATOM 817 N N . LEU A 1 109 ? 1.961 -1.728 5.516 1 98.88 109 LEU A N 1
ATOM 818 C CA . LEU A 1 109 ? 1.021 -2.568 6.25 1 98.88 109 LEU A CA 1
ATOM 819 C C . LEU A 1 109 ? -0.109 -3.041 5.34 1 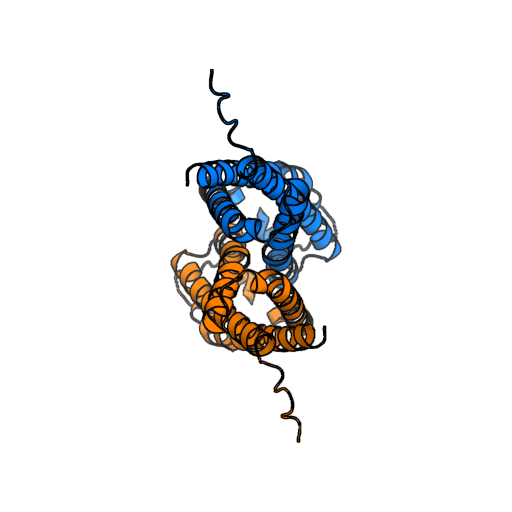98.88 109 LEU A C 1
ATOM 821 O O . LEU A 1 109 ? -0.502 -4.207 5.387 1 98.88 109 LEU A O 1
ATOM 825 N N . PHE A 1 110 ? -0.635 -2.152 4.547 1 98.88 110 PHE A N 1
ATOM 826 C CA . PHE A 1 110 ? -1.686 -2.521 3.604 1 98.88 110 PHE A CA 1
ATOM 827 C C . PHE A 1 110 ? -1.174 -3.545 2.596 1 98.88 110 PHE A C 1
ATOM 829 O O . PHE A 1 110 ? -1.863 -4.52 2.291 1 98.88 110 PHE A O 1
ATOM 836 N N . PHE A 1 111 ? 0.011 -3.332 2.033 1 98.88 111 PHE A N 1
ATOM 837 C CA . PHE A 1 111 ? 0.605 -4.234 1.052 1 98.88 111 PHE A CA 1
ATOM 838 C C . PHE A 1 111 ? 0.733 -5.641 1.618 1 98.88 111 PHE A C 1
ATOM 840 O O . PHE A 1 111 ? 0.343 -6.617 0.97 1 98.88 111 PHE A O 1
ATOM 847 N N . GLU A 1 112 ? 1.27 -5.77 2.828 1 98.88 112 GLU A N 1
ATOM 848 C CA . GLU A 1 112 ? 1.496 -7.074 3.441 1 98.88 112 GLU A CA 1
ATOM 849 C C . GLU A 1 112 ? 0.176 -7.762 3.779 1 98.88 112 GLU A C 1
ATOM 851 O O . GLU A 1 112 ? 0.071 -8.984 3.701 1 98.88 112 GLU A O 1
ATOM 856 N N . PHE A 1 113 ? -0.769 -6.996 4.211 1 98.81 113 PHE A N 1
ATOM 857 C CA . PHE A 1 113 ? -2.09 -7.52 4.531 1 98.81 113 PHE A CA 1
ATOM 858 C C . PHE A 1 113 ? -2.771 -8.078 3.285 1 98.81 113 PHE A C 1
ATOM 860 O O . PHE A 1 113 ? -3.332 -9.172 3.314 1 98.81 113 PHE A O 1
ATOM 867 N N . PHE A 1 114 ? -2.65 -7.332 2.166 1 98.5 114 PHE A N 1
ATOM 868 C CA . PHE A 1 114 ? -3.453 -7.676 0.999 1 98.5 114 PHE A CA 1
ATOM 869 C C . PHE A 1 114 ? -2.717 -8.68 0.114 1 98.5 114 PHE A C 1
ATOM 871 O O . PHE A 1 114 ? -3.34 -9.547 -0.502 1 98.5 114 PHE A O 1
ATOM 878 N N . THR A 1 115 ? -1.407 -8.562 0.009 1 98.69 115 THR A N 1
ATOM 879 C CA . THR A 1 115 ? -0.718 -9.406 -0.962 1 98.69 115 THR A CA 1
ATOM 880 C C . THR A 1 115 ? -0.183 -10.672 -0.298 1 98.69 115 THR A C 1
ATOM 882 O O . THR A 1 115 ? -0.667 -11.773 -0.568 1 98.69 115 THR A O 1
ATOM 885 N N . PRO A 1 116 ? 0.827 -10.609 0.632 1 98.62 116 PRO A N 1
ATOM 886 C CA . PRO A 1 116 ? 1.357 -11.844 1.216 1 98.62 116 PRO A CA 1
ATOM 887 C C . PRO A 1 116 ? 0.321 -12.594 2.047 1 98.62 116 PRO A C 1
ATOM 889 O O . PRO A 1 116 ? 0.179 -13.812 1.907 1 98.62 116 PRO A O 1
ATOM 892 N N . PHE A 1 117 ? -0.405 -11.922 2.92 1 98.69 117 PHE A N 1
ATOM 893 C CA . PHE A 1 117 ? -1.336 -12.562 3.84 1 98.69 117 PHE A CA 1
ATOM 894 C C . PHE A 1 117 ? -2.586 -13.031 3.104 1 98.69 117 PHE A C 1
ATOM 896 O O . PHE A 1 117 ? -2.939 -14.211 3.156 1 98.69 117 PHE A O 1
ATOM 903 N N . ASN A 1 118 ? -3.238 -12.195 2.381 1 98.5 118 ASN A N 1
ATOM 904 C CA . ASN A 1 118 ? -4.496 -12.508 1.713 1 98.5 118 ASN A CA 1
ATOM 905 C C . ASN A 1 118 ? -4.27 -13.32 0.444 1 98.5 118 ASN A C 1
ATOM 907 O O . ASN A 1 118 ? -4.809 -14.422 0.305 1 98.5 118 ASN A O 1
ATOM 911 N N . LEU A 1 119 ? -3.451 -12.789 -0.49 1 98.31 119 LEU A N 1
ATOM 912 C CA . LEU A 1 119 ? -3.354 -13.336 -1.841 1 98.31 119 LEU A CA 1
ATOM 913 C C . LEU A 1 119 ? -2.498 -14.594 -1.859 1 98.31 119 LEU A C 1
ATOM 915 O O . LEU A 1 119 ? -2.773 -15.523 -2.621 1 98.31 119 LEU A O 1
ATOM 919 N N . LEU A 1 120 ? -1.472 -14.633 -0.989 1 98.62 120 LEU A N 1
ATOM 920 C CA . LEU A 1 120 ? -0.475 -15.68 -1.188 1 98.62 120 LEU A CA 1
ATOM 921 C C . LEU A 1 120 ? -0.469 -16.656 -0.017 1 98.62 120 LEU A C 1
ATOM 923 O O . LEU A 1 120 ? 0.24 -17.672 -0.046 1 98.62 120 LEU A O 1
ATOM 927 N N . GLY A 1 121 ? -1.244 -16.359 1.057 1 98.38 121 GLY A N 1
ATOM 928 C CA . GLY A 1 121 ? -1.391 -17.281 2.166 1 98.38 121 GLY A CA 1
ATOM 929 C C . GLY A 1 121 ? -0.15 -17.375 3.033 1 98.38 121 GLY A C 1
ATOM 930 O O . GLY A 1 121 ? 0.132 -18.438 3.611 1 98.38 121 GLY A O 1
ATOM 931 N N . GLU A 1 122 ? 0.588 -16.359 3.102 1 98.62 122 GLU A N 1
ATOM 932 C CA . GLU A 1 122 ? 1.823 -16.359 3.881 1 98.62 122 GLU A CA 1
ATOM 933 C C . GLU A 1 122 ? 1.531 -16.422 5.375 1 98.62 122 GLU A C 1
ATOM 935 O O . GLU A 1 122 ? 0.628 -15.734 5.867 1 98.62 122 GLU A O 1
ATOM 940 N N . PRO A 1 123 ? 2.285 -17.219 6.102 1 98.31 123 PRO A N 1
ATOM 941 C CA . PRO A 1 123 ? 2.102 -17.266 7.555 1 98.31 123 PRO A CA 1
ATOM 942 C C . PRO A 1 123 ? 2.398 -15.93 8.227 1 98.31 123 PRO A C 1
ATOM 944 O O . PRO A 1 123 ? 3.33 -15.227 7.824 1 98.31 123 PRO A O 1
ATOM 947 N N . LEU A 1 124 ? 1.7 -15.664 9.312 1 98.25 124 LEU A N 1
ATOM 948 C CA . LEU A 1 124 ? 1.725 -14.367 9.969 1 98.25 124 LEU A CA 1
ATOM 949 C C . LEU A 1 124 ? 3.123 -14.039 10.484 1 98.25 124 LEU A C 1
ATOM 951 O O . LEU A 1 124 ? 3.539 -12.883 10.477 1 98.25 124 LEU A O 1
ATOM 955 N N . VAL A 1 125 ? 3.842 -15.062 10.922 1 98.5 125 VAL A N 1
ATOM 956 C CA . VAL A 1 125 ? 5.164 -14.82 11.492 1 98.5 125 VAL A CA 1
ATOM 957 C C . VAL A 1 125 ? 6.098 -14.273 10.414 1 98.5 125 VAL A C 1
ATOM 959 O O . VAL A 1 125 ? 6.93 -13.406 10.68 1 98.5 125 VAL A O 1
ATOM 962 N N . LEU A 1 126 ? 6.004 -14.781 9.195 1 98.81 126 LEU A N 1
ATOM 963 C CA . LEU A 1 126 ? 6.84 -14.289 8.102 1 98.81 126 LEU A CA 1
ATOM 964 C C . LEU A 1 126 ? 6.371 -12.922 7.637 1 98.81 126 LEU A C 1
ATOM 966 O O . LEU A 1 126 ? 7.188 -12.07 7.266 1 98.81 126 LEU A O 1
ATOM 970 N N . VAL A 1 127 ? 5.09 -12.688 7.695 1 98.81 127 VAL A N 1
ATOM 971 C CA . VAL A 1 127 ? 4.543 -11.367 7.395 1 98.81 127 VAL A CA 1
ATOM 972 C C . VAL A 1 127 ? 5.105 -10.344 8.375 1 98.81 127 VAL A C 1
ATOM 974 O O . VAL A 1 127 ? 5.48 -9.234 7.98 1 98.81 127 VAL A O 1
ATOM 977 N N . LEU A 1 128 ? 5.168 -10.734 9.648 1 98.75 128 LEU A N 1
ATOM 978 C CA . LEU A 1 128 ? 5.703 -9.844 10.672 1 98.75 128 LEU A CA 1
ATOM 979 C C . LEU A 1 128 ? 7.176 -9.547 10.414 1 98.75 128 LEU A C 1
ATOM 981 O O . LEU A 1 128 ? 7.629 -8.414 10.602 1 98.75 128 LEU A O 1
ATOM 985 N N . ALA A 1 129 ? 7.922 -10.562 10.008 1 98.69 129 ALA A N 1
ATOM 9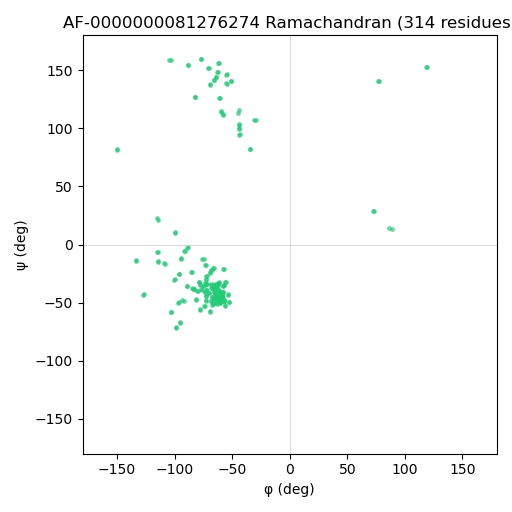86 C CA . ALA A 1 129 ? 9.328 -10.352 9.656 1 98.69 129 ALA A CA 1
ATOM 987 C C . ALA A 1 129 ? 9.453 -9.359 8.508 1 98.69 129 ALA A C 1
ATOM 989 O O . ALA A 1 129 ? 10.305 -8.461 8.547 1 98.69 129 ALA A O 1
ATOM 990 N N . GLU A 1 130 ? 8.625 -9.477 7.488 1 98.88 130 GLU A N 1
ATOM 991 C CA . GLU A 1 130 ? 8.648 -8.578 6.34 1 98.88 130 GLU A CA 1
ATOM 992 C C . GLU A 1 130 ? 8.242 -7.16 6.734 1 98.88 130 GLU A C 1
ATOM 994 O O . GLU A 1 130 ? 8.781 -6.184 6.211 1 98.88 130 GLU A O 1
ATOM 999 N N . LEU A 1 131 ? 7.289 -7.078 7.641 1 98.94 131 LEU A N 1
ATOM 1000 C CA . LEU A 1 131 ? 6.918 -5.762 8.148 1 98.94 131 LEU A CA 1
ATOM 1001 C C . LEU A 1 131 ? 8.086 -5.113 8.883 1 98.94 131 LEU A C 1
ATOM 1003 O O . LEU A 1 131 ? 8.242 -3.889 8.852 1 98.94 131 LEU A O 1
ATOM 1007 N N . GLY A 1 132 ? 8.891 -5.938 9.555 1 98.88 132 GLY A N 1
ATOM 1008 C CA . GLY A 1 132 ? 10.125 -5.414 10.117 1 98.88 132 GLY A CA 1
ATOM 1009 C C . GLY A 1 132 ? 11.047 -4.801 9.078 1 98.88 132 GLY A C 1
ATOM 1010 O O . GLY A 1 132 ? 11.594 -3.719 9.281 1 98.88 132 GLY A O 1
ATOM 1011 N N . PHE A 1 133 ? 11.25 -5.496 7.918 1 98.94 133 PHE A N 1
ATOM 1012 C CA . PHE A 1 133 ? 12.039 -4.961 6.816 1 98.94 133 PHE A CA 1
ATOM 1013 C C . PHE A 1 133 ? 11.445 -3.652 6.309 1 98.94 133 PHE A C 1
ATOM 1015 O O . PHE A 1 133 ? 12.172 -2.68 6.086 1 98.94 133 PHE A O 1
ATOM 1022 N N . TRP A 1 134 ? 10.156 -3.631 6.18 1 98.94 134 TRP A N 1
ATOM 1023 C CA . TRP A 1 134 ? 9.477 -2.438 5.684 1 98.94 134 TRP A CA 1
ATOM 1024 C C . TRP A 1 134 ? 9.641 -1.274 6.656 1 98.94 134 TRP A C 1
ATOM 1026 O O . TRP A 1 134 ? 9.727 -0.117 6.242 1 98.94 134 TRP A O 1
ATOM 1036 N N . ALA A 1 135 ? 9.633 -1.599 7.98 1 98.94 135 ALA A N 1
ATOM 1037 C CA . ALA A 1 135 ? 9.852 -0.551 8.977 1 98.94 135 ALA A CA 1
ATOM 1038 C C . ALA A 1 135 ? 11.227 0.087 8.805 1 98.94 135 ALA A C 1
ATOM 1040 O O . ALA A 1 135 ? 11.367 1.31 8.883 1 98.94 135 ALA A O 1
ATOM 1041 N N . VAL A 1 136 ? 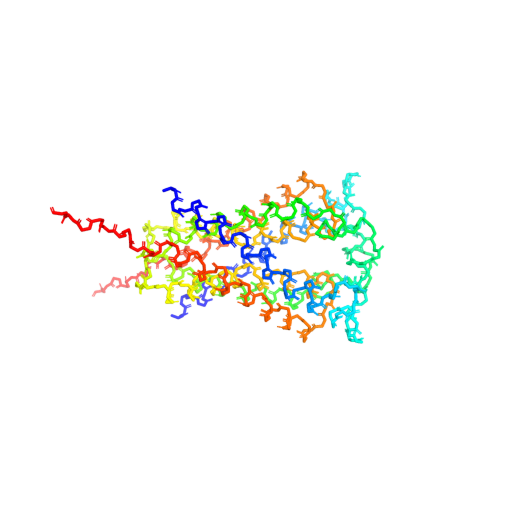12.211 -0.706 8.555 1 98.94 136 VAL A N 1
ATOM 1042 C CA . VAL A 1 136 ? 13.562 -0.214 8.336 1 98.94 136 VAL A CA 1
ATOM 1043 C C . VAL A 1 136 ? 13.609 0.628 7.062 1 98.94 136 VAL A C 1
ATOM 1045 O O . VAL A 1 136 ? 14.234 1.693 7.035 1 98.94 136 VAL A O 1
ATOM 1048 N N . ILE A 1 137 ? 12.953 0.186 6.043 1 98.94 137 ILE A N 1
ATOM 1049 C CA . ILE A 1 137 ? 12.906 0.879 4.762 1 98.94 137 ILE A CA 1
ATOM 1050 C C . ILE A 1 137 ? 12.211 2.23 4.93 1 98.94 137 ILE A C 1
ATOM 1052 O O . ILE A 1 137 ? 12.727 3.258 4.484 1 98.94 137 ILE A O 1
ATOM 1056 N N . ALA A 1 138 ? 11.094 2.211 5.59 1 98.94 138 ALA A N 1
ATOM 1057 C CA . ALA A 1 138 ? 10.352 3.445 5.824 1 98.94 138 ALA A CA 1
ATOM 1058 C C . ALA A 1 138 ? 11.18 4.445 6.625 1 98.94 138 ALA A C 1
ATOM 1060 O O . ALA A 1 138 ? 11.219 5.633 6.301 1 98.94 138 ALA A O 1
ATOM 1061 N N . ALA A 1 139 ? 11.836 3.949 7.691 1 98.94 139 ALA A N 1
ATOM 1062 C CA . ALA A 1 139 ? 12.641 4.809 8.555 1 98.94 139 ALA A CA 1
ATOM 1063 C C . ALA A 1 139 ? 13.82 5.41 7.793 1 98.94 139 ALA A C 1
ATOM 1065 O O . ALA A 1 139 ? 14.094 6.609 7.906 1 98.94 139 ALA A O 1
ATOM 1066 N N . ALA A 1 140 ? 14.492 4.613 7.031 1 98.94 140 ALA A N 1
ATOM 1067 C CA . ALA A 1 140 ? 15.664 5.074 6.289 1 98.94 140 ALA A CA 1
ATOM 1068 C C . ALA A 1 140 ? 15.281 6.133 5.258 1 98.94 140 ALA A C 1
ATOM 1070 O O . ALA A 1 140 ? 15.922 7.184 5.168 1 98.94 140 ALA A O 1
ATOM 1071 N N . GLN A 1 141 ? 14.289 5.824 4.473 1 98.94 141 GLN A N 1
ATOM 1072 C CA . GLN A 1 141 ? 13.875 6.785 3.455 1 98.94 141 GLN A CA 1
ATOM 1073 C C . GLN A 1 141 ? 13.422 8.094 4.09 1 98.94 141 GLN A C 1
ATOM 1075 O O . GLN A 1 141 ? 13.797 9.18 3.629 1 98.94 141 GLN A O 1
ATOM 1080 N N . ALA A 1 142 ? 12.57 7.938 5.113 1 98.94 142 ALA A N 1
ATOM 1081 C CA . ALA A 1 142 ? 12.047 9.125 5.781 1 98.94 142 ALA A CA 1
ATOM 1082 C C . ALA A 1 142 ? 13.172 9.977 6.355 1 98.94 142 ALA A C 1
ATOM 1084 O O . ALA A 1 142 ? 13.125 11.211 6.285 1 98.94 142 ALA A O 1
ATOM 1085 N N . TRP A 1 143 ? 14.164 9.336 6.945 1 98.81 143 TRP A N 1
ATOM 1086 C CA . TRP A 1 143 ? 15.305 10.055 7.508 1 98.81 143 TRP A CA 1
ATOM 1087 C C . TRP A 1 143 ? 16.047 10.828 6.43 1 98.81 143 TRP A C 1
ATOM 1089 O O . TRP A 1 143 ? 16.391 12 6.617 1 98.81 143 TRP A O 1
ATOM 1099 N N . VAL A 1 144 ? 16.312 10.227 5.328 1 98.88 144 VAL A N 1
ATOM 1100 C CA . VAL A 1 144 ? 17.062 10.852 4.238 1 98.88 144 VAL A CA 1
ATOM 1101 C C . VAL A 1 144 ? 16.281 12.031 3.686 1 98.88 144 VAL A C 1
ATOM 1103 O O . VAL A 1 144 ? 16.828 13.117 3.479 1 98.88 144 VAL A O 1
ATOM 1106 N N . ILE A 1 145 ? 14.984 11.875 3.451 1 98.88 145 ILE A N 1
ATOM 1107 C CA . ILE A 1 145 ? 14.148 12.945 2.934 1 98.88 145 ILE A CA 1
ATOM 1108 C C . ILE A 1 145 ? 14.109 14.102 3.934 1 98.88 145 ILE A C 1
ATOM 1110 O O . ILE A 1 145 ? 14.328 15.258 3.564 1 98.88 145 ILE A O 1
ATOM 1114 N N . ALA A 1 146 ? 13.922 13.797 5.184 1 98.75 146 ALA A N 1
ATOM 1115 C CA . ALA A 1 146 ? 13.852 14.828 6.219 1 98.75 146 ALA A CA 1
ATOM 1116 C C . ALA A 1 146 ? 15.172 15.57 6.336 1 98.75 146 ALA A C 1
ATOM 1118 O O . ALA A 1 146 ? 15.195 16.797 6.449 1 98.75 146 ALA A O 1
ATOM 1119 N N . ALA A 1 147 ? 16.266 14.844 6.359 1 98.56 147 ALA A N 1
ATOM 1120 C CA . ALA A 1 147 ? 17.578 15.453 6.512 1 98.56 147 ALA A CA 1
ATOM 1121 C C . ALA A 1 147 ? 17.844 16.469 5.41 1 98.56 147 ALA A C 1
ATOM 1123 O O . ALA A 1 147 ? 18.391 17.547 5.668 1 98.56 147 ALA A O 1
ATOM 1124 N N . ILE A 1 148 ? 17.469 16.156 4.223 1 98.38 148 ILE A N 1
ATOM 1125 C CA . ILE A 1 148 ? 17.719 17.047 3.092 1 98.38 148 ILE A CA 1
ATOM 1126 C C . ILE A 1 148 ? 16.734 18.219 3.133 1 98.38 148 ILE A C 1
ATOM 1128 O O . ILE A 1 148 ? 17.125 19.359 2.906 1 98.38 148 ILE A O 1
ATOM 1132 N N . MET A 1 149 ? 15.523 17.953 3.494 1 97.69 149 MET A N 1
ATOM 1133 C CA . MET A 1 149 ? 14.477 18.969 3.471 1 97.69 149 MET A CA 1
ATOM 1134 C C . MET A 1 149 ? 14.672 19.969 4.602 1 97.69 149 MET A C 1
ATOM 1136 O O . MET A 1 149 ? 14.32 21.141 4.465 1 97.69 149 MET A O 1
ATOM 1140 N N . GLU A 1 150 ? 15.234 19.516 5.668 1 95.25 150 GLU A N 1
ATOM 1141 C CA . GLU A 1 150 ? 15.352 20.375 6.848 1 95.25 150 GLU A CA 1
ATOM 1142 C C . GLU A 1 150 ? 16.703 21.078 6.879 1 95.25 150 GLU A C 1
ATOM 1144 O O . GLU A 1 150 ? 16.953 21.906 7.746 1 95.25 150 GLU A O 1
ATOM 1149 N N . ARG A 1 151 ? 17.578 20.672 6.094 1 86.31 151 ARG A N 1
ATOM 1150 C CA . ARG A 1 151 ? 18.891 21.312 6.07 1 86.31 151 ARG A CA 1
ATOM 1151 C C . ARG A 1 151 ? 18.766 22.797 5.77 1 86.31 151 ARG A C 1
ATOM 1153 O O . ARG A 1 151 ? 18.047 23.203 4.855 1 86.31 151 ARG A O 1
ATOM 1160 N N . ARG A 1 152 ? 19.078 23.594 6.727 1 71.44 152 ARG A N 1
ATOM 1161 C CA . ARG A 1 152 ? 19.094 25.047 6.629 1 71.44 152 ARG A CA 1
ATOM 1162 C C . ARG A 1 152 ? 20.062 25.516 5.555 1 71.44 152 ARG A C 1
ATOM 1164 O O . ARG A 1 152 ? 21.109 24.906 5.352 1 71.44 152 ARG A O 1
ATOM 1171 N N . ALA A 1 153 ? 19.453 26.109 4.555 1 56.84 153 ALA A N 1
ATOM 1172 C CA . ALA A 1 153 ? 20.359 26.75 3.609 1 56.84 153 ALA A CA 1
ATOM 1173 C C . ALA A 1 153 ? 21.453 27.516 4.34 1 56.84 153 ALA A C 1
ATOM 1175 O O . ALA A 1 153 ? 21.203 28.219 5.316 1 56.84 153 ALA A O 1
ATOM 1176 N N . VAL A 1 154 ? 22.547 26.938 4.543 1 51.84 154 VAL A N 1
ATOM 1177 C CA . VAL A 1 154 ? 23.656 27.734 5.035 1 51.84 154 VAL A CA 1
ATOM 1178 C C . VAL A 1 154 ? 23.594 29.141 4.438 1 51.84 154 VAL A C 1
ATOM 1180 O O . VAL A 1 154 ? 23.656 29.312 3.217 1 51.84 154 VAL A O 1
ATOM 1183 N N . GLN A 1 155 ? 22.797 30.016 5.012 1 48.34 155 GLN A N 1
ATOM 1184 C CA . GLN A 1 155 ? 22.938 31.406 4.586 1 48.34 155 GLN A CA 1
ATOM 1185 C C . GLN A 1 155 ? 24.406 31.797 4.48 1 48.34 155 GLN A C 1
ATOM 1187 O O . GLN A 1 155 ? 25.188 31.609 5.422 1 48.34 155 GLN A O 1
ATOM 1192 N N . PRO A 1 156 ? 24.812 31.844 3.287 1 50.28 156 PRO A N 1
ATOM 1193 C CA . PRO A 1 156 ? 26.188 32.344 3.197 1 50.28 156 PRO A CA 1
ATOM 1194 C C . PRO A 1 156 ? 26.422 33.562 4.082 1 50.28 156 PRO A C 1
ATOM 1196 O O . PRO A 1 156 ? 25.625 34.5 4.074 1 50.28 156 PRO A O 1
ATOM 1199 N N . LYS A 1 157 ? 27.047 33.375 5.316 1 53.97 157 LYS A N 1
ATOM 1200 C CA . LYS A 1 157 ? 27.484 34.531 6.094 1 53.97 157 LYS A CA 1
ATOM 1201 C C . LYS A 1 157 ? 27.875 35.688 5.188 1 53.97 157 LYS A C 1
ATOM 1203 O O . LYS A 1 157 ? 28.703 35.531 4.289 1 53.97 157 LYS A O 1
ATOM 1208 N N . ALA A 1 158 ? 27.078 36.656 5.16 1 55.78 158 ALA A N 1
ATOM 1209 C CA . ALA A 1 158 ? 27.5 37.906 4.523 1 55.78 158 ALA A CA 1
ATOM 1210 C C . ALA A 1 158 ? 28.938 38.281 4.922 1 55.78 158 ALA A C 1
ATOM 1212 O O . ALA A 1 158 ? 29.266 38.281 6.109 1 55.78 158 ALA A O 1
ATOM 1213 N N . ALA A 1 159 ? 29.938 38.312 3.967 1 47.81 159 ALA A N 1
ATOM 1214 C CA . ALA A 1 159 ? 31.234 38.906 4.266 1 47.81 159 ALA A CA 1
ATOM 1215 C C . ALA A 1 159 ? 31.094 40.344 4.68 1 47.81 159 ALA A C 1
ATOM 1217 O O . ALA A 1 159 ? 30.266 41.094 4.121 1 47.81 159 ALA A O 1
ATOM 1218 N N . MET B 1 1 ? -12.234 10.844 20.875 1 78.25 1 MET B N 1
ATOM 1219 C CA . MET B 1 1 ? -11.992 9.406 20.734 1 78.25 1 MET B CA 1
ATOM 1220 C C . MET B 1 1 ? -13.211 8.695 20.156 1 78.25 1 MET B C 1
ATOM 1222 O O . MET B 1 1 ? -13.094 7.949 19.188 1 78.25 1 MET B O 1
ATOM 1226 N N . THR B 1 2 ? -14.32 9.031 20.562 1 89.69 2 THR B N 1
ATOM 1227 C CA . THR B 1 2 ? -15.547 8.398 20.094 1 89.69 2 THR B CA 1
ATOM 1228 C C . THR B 1 2 ? -15.797 8.75 18.625 1 89.69 2 THR B C 1
ATOM 1230 O O . THR B 1 2 ? -16.203 7.891 17.828 1 89.69 2 THR B O 1
ATOM 1233 N N . ARG B 1 3 ? -15.438 9.938 18.281 1 94.88 3 ARG B N 1
ATOM 1234 C CA . ARG B 1 3 ? -15.688 10.359 16.906 1 94.88 3 ARG B CA 1
ATOM 1235 C C . ARG B 1 3 ? -14.75 9.648 15.938 1 94.88 3 ARG B C 1
ATOM 1237 O O . ARG B 1 3 ? -15.164 9.258 14.836 1 94.88 3 ARG B O 1
ATOM 1244 N N . ILE B 1 4 ? -13.539 9.477 16.344 1 97.19 4 ILE B N 1
ATOM 1245 C CA . ILE B 1 4 ? -12.555 8.758 15.523 1 97.19 4 ILE B CA 1
ATOM 1246 C C . ILE B 1 4 ? -13.008 7.312 15.336 1 97.19 4 ILE B C 1
ATOM 1248 O O . ILE B 1 4 ? -12.945 6.781 14.219 1 97.19 4 ILE B O 1
ATOM 1252 N N . LEU B 1 5 ? -13.461 6.699 16.359 1 98.19 5 LEU B N 1
ATOM 1253 C CA . LEU B 1 5 ? -13.906 5.316 16.281 1 98.19 5 LEU B CA 1
ATOM 1254 C C . LEU B 1 5 ? -15.125 5.195 15.359 1 98.19 5 LEU B C 1
ATOM 1256 O O . LEU B 1 5 ? -15.203 4.281 14.539 1 98.19 5 LEU B O 1
ATOM 1260 N N . MET B 1 6 ? -16.062 6.105 15.516 1 98.38 6 MET B N 1
ATOM 1261 C CA . MET B 1 6 ? -17.25 6.094 14.664 1 98.38 6 MET B CA 1
ATOM 1262 C C . MET B 1 6 ? -16.875 6.32 13.203 1 98.38 6 MET B C 1
ATOM 1264 O O . MET B 1 6 ? -17.359 5.613 12.312 1 98.38 6 MET B O 1
ATOM 1268 N N . ALA B 1 7 ? -16.062 7.309 12.945 1 98.81 7 ALA B N 1
ATOM 1269 C CA . ALA B 1 7 ? -15.609 7.586 11.586 1 98.81 7 ALA B CA 1
ATOM 1270 C C . ALA B 1 7 ? -14.82 6.406 11.023 1 98.81 7 ALA B C 1
ATOM 1272 O O . ALA B 1 7 ? -14.953 6.074 9.844 1 98.81 7 ALA B O 1
ATOM 1273 N N . GLY B 1 8 ? -14.031 5.832 11.891 1 98.81 8 GLY B N 1
ATOM 1274 C CA . GLY B 1 8 ? -13.234 4.691 11.477 1 98.81 8 GLY B CA 1
ATOM 1275 C C . GLY B 1 8 ? -14.07 3.479 11.117 1 98.81 8 GLY B C 1
ATOM 1276 O O . GLY B 1 8 ? -13.82 2.824 10.102 1 98.81 8 GLY B O 1
ATOM 1277 N N . LEU B 1 9 ? -15.016 3.158 11.922 1 98.81 9 LEU B N 1
ATOM 1278 C CA . LEU B 1 9 ? -15.898 2.031 11.648 1 98.81 9 LEU B CA 1
ATOM 1279 C C . LEU B 1 9 ? -16.703 2.273 10.375 1 98.81 9 LEU B C 1
ATOM 1281 O O . LEU B 1 9 ? -16.812 1.385 9.523 1 98.81 9 LEU B O 1
ATOM 1285 N N . ALA B 1 10 ? -17.266 3.467 10.25 1 98.88 10 ALA B N 1
ATOM 1286 C CA . ALA B 1 10 ? -18.016 3.811 9.047 1 98.88 10 ALA B CA 1
ATOM 1287 C C . ALA B 1 10 ? -17.109 3.791 7.816 1 98.88 10 ALA B C 1
ATOM 1289 O O . ALA B 1 10 ? -17.5 3.32 6.75 1 98.88 10 ALA B O 1
ATOM 1290 N N . GLY B 1 11 ? -15.898 4.355 7.969 1 98.88 11 GLY B N 1
ATOM 1291 C CA . GLY B 1 11 ? -14.93 4.316 6.883 1 98.88 11 GLY B CA 1
ATOM 1292 C C . GLY B 1 11 ? -14.539 2.906 6.488 1 98.88 11 GLY B C 1
ATOM 1293 O O . GLY B 1 11 ? -14.43 2.596 5.301 1 98.88 11 GLY B O 1
ATOM 1294 N N . GLY B 1 12 ? -14.289 2.084 7.484 1 98.88 12 GLY B N 1
ATOM 1295 C CA . GLY B 1 12 ? -13.969 0.69 7.219 1 98.88 12 GLY B CA 1
ATOM 1296 C C . GLY B 1 12 ? -15.086 -0.054 6.516 1 98.88 12 GLY B C 1
ATOM 1297 O O . GLY B 1 12 ? -14.836 -0.847 5.609 1 98.88 12 GLY B O 1
ATOM 1298 N N . LEU B 1 13 ? -16.328 0.156 6.969 1 98.81 13 LEU B N 1
ATOM 1299 C CA . LEU B 1 13 ? -17.469 -0.429 6.289 1 98.81 13 LEU B CA 1
ATOM 1300 C C . LEU B 1 13 ? -17.562 0.064 4.852 1 98.81 13 LEU B C 1
ATOM 1302 O O . LEU B 1 13 ? -17.859 -0.716 3.939 1 98.81 13 LEU B O 1
ATOM 1306 N N . THR B 1 14 ? -17.328 1.334 4.652 1 98.94 14 THR B N 1
ATOM 1307 C CA . THR B 1 14 ? -17.344 1.907 3.312 1 98.94 14 THR B CA 1
ATOM 1308 C C . THR B 1 14 ? -16.281 1.244 2.434 1 98.94 14 THR B C 1
ATOM 1310 O O . THR B 1 14 ? -16.547 0.931 1.27 1 98.94 14 THR B O 1
ATOM 1313 N N . LEU B 1 15 ? -15.078 1.071 2.994 1 98.81 15 LEU B N 1
ATOM 1314 C CA . LEU B 1 15 ? -14.023 0.364 2.281 1 98.81 15 LEU B CA 1
ATOM 1315 C C . LEU B 1 15 ? -14.508 -1.002 1.807 1 98.81 15 LEU B C 1
ATOM 1317 O O . LEU B 1 15 ? -14.344 -1.351 0.635 1 98.81 15 LEU B O 1
ATOM 1321 N N . ASN B 1 16 ? -15.102 -1.765 2.666 1 98.75 16 ASN B N 1
ATOM 1322 C CA . ASN B 1 16 ? -15.609 -3.094 2.336 1 98.75 16 ASN B CA 1
ATOM 1323 C C . ASN B 1 16 ? -16.688 -3.033 1.256 1 98.75 16 ASN B C 1
ATOM 1325 O O . ASN B 1 16 ? -16.609 -3.752 0.259 1 98.75 16 ASN B O 1
ATOM 1329 N N . VAL B 1 17 ? -17.656 -2.146 1.414 1 98.81 17 VAL B N 1
ATOM 1330 C CA . VAL B 1 17 ? -18.812 -2.07 0.525 1 98.81 17 VAL B CA 1
ATOM 1331 C C . VAL B 1 17 ? -18.359 -1.608 -0.861 1 98.81 17 VAL B C 1
ATOM 1333 O O . VAL B 1 17 ? -18.781 -2.178 -1.874 1 98.81 17 VAL B O 1
ATOM 1336 N N . VAL B 1 18 ? -17.547 -0.616 -0.938 1 98.88 18 VAL B N 1
ATOM 1337 C CA . VAL B 1 18 ? -17.172 -0.08 -2.238 1 98.88 18 VAL B CA 1
ATOM 1338 C C . VAL B 1 18 ? -16.219 -1.05 -2.936 1 98.88 18 VAL B C 1
ATOM 1340 O O . VAL B 1 18 ? -16.234 -1.179 -4.16 1 98.88 18 VAL B O 1
ATOM 1343 N N . MET B 1 19 ? -15.359 -1.76 -2.201 1 98.38 19 MET B N 1
ATOM 1344 C CA . MET B 1 19 ? -14.547 -2.811 -2.809 1 98.38 19 MET B CA 1
ATOM 1345 C C . MET B 1 19 ? -15.43 -3.91 -3.395 1 98.38 19 MET B C 1
ATOM 1347 O O . MET B 1 19 ? -15.125 -4.445 -4.461 1 98.38 19 MET B O 1
ATOM 1351 N N . LEU B 1 20 ? -16.484 -4.234 -2.654 1 97.44 20 LEU B N 1
ATOM 1352 C CA . LEU B 1 20 ? -17.438 -5.207 -3.17 1 97.44 20 LEU B CA 1
ATOM 1353 C C . LEU B 1 20 ? -18.078 -4.707 -4.457 1 97.44 20 LEU B C 1
ATOM 1355 O O . LEU B 1 20 ? -18.188 -5.453 -5.434 1 97.44 20 LEU B O 1
ATOM 1359 N N . LEU B 1 21 ? -18.469 -3.471 -4.527 1 97.94 21 LEU B N 1
ATOM 1360 C CA . LEU B 1 21 ? -19.188 -2.902 -5.66 1 97.94 21 LEU B CA 1
ATOM 1361 C C . LEU B 1 21 ? -18.266 -2.73 -6.859 1 97.94 21 LEU B C 1
ATOM 1363 O O . LEU B 1 21 ? -18.703 -2.818 -8.008 1 97.94 21 LEU B O 1
ATOM 1367 N N . THR B 1 22 ? -17 -2.561 -6.672 1 98 22 THR B N 1
ATOM 1368 C CA . THR B 1 22 ? -16.062 -2.33 -7.754 1 98 22 THR B CA 1
ATOM 1369 C C . THR B 1 22 ? -15.344 -3.625 -8.133 1 98 22 THR B C 1
ATOM 1371 O O . THR B 1 22 ? -15.758 -4.316 -9.07 1 98 22 THR B O 1
ATOM 1374 N N . PHE B 1 23 ? -14.477 -4.078 -7.293 1 97.88 23 PHE B N 1
ATOM 1375 C CA . PHE B 1 23 ? -13.625 -5.215 -7.625 1 97.88 23 PHE B CA 1
ATOM 1376 C C . PHE B 1 23 ? -14.445 -6.496 -7.734 1 97.88 23 PHE B C 1
ATOM 1378 O O . PHE B 1 23 ? -14.297 -7.258 -8.688 1 97.88 23 PHE B O 1
ATOM 1385 N N . ARG B 1 24 ? -15.281 -6.777 -6.773 1 95.81 24 ARG B N 1
ATOM 1386 C CA . ARG B 1 24 ? -16 -8.047 -6.75 1 95.81 24 ARG B CA 1
ATOM 1387 C C . ARG B 1 24 ? -17.094 -8.078 -7.82 1 95.81 24 ARG B C 1
ATOM 1389 O O . ARG B 1 24 ? -17.203 -9.055 -8.562 1 95.81 24 ARG B O 1
ATOM 1396 N N . LEU B 1 25 ? -17.891 -7.035 -7.891 1 95.81 25 LEU B N 1
ATOM 1397 C CA . LEU B 1 25 ? -19.047 -7.059 -8.789 1 95.81 25 LEU B CA 1
ATOM 1398 C C . LEU B 1 25 ? -18.641 -6.723 -10.211 1 95.81 25 LEU B C 1
ATOM 1400 O O . LEU B 1 25 ? -19.031 -7.406 -11.156 1 95.81 25 LEU B O 1
ATOM 1404 N N . ILE B 1 26 ? -17.859 -5.68 -10.445 1 96.38 26 ILE B N 1
ATOM 1405 C CA . ILE B 1 26 ? -17.531 -5.211 -11.781 1 96.38 26 ILE B CA 1
ATOM 1406 C C . ILE B 1 26 ? -16.219 -5.852 -12.242 1 96.38 26 ILE B C 1
ATOM 1408 O O . ILE B 1 26 ? -16.156 -6.418 -13.336 1 96.38 26 ILE B O 1
ATOM 1412 N N . GLY B 1 27 ? -15.219 -5.844 -11.461 1 96.94 27 GLY B N 1
ATOM 1413 C CA . GLY B 1 27 ? -13.898 -6.312 -11.844 1 96.94 27 GLY B CA 1
ATOM 1414 C C . GLY B 1 27 ? -13.828 -7.816 -12.039 1 96.94 27 GLY B C 1
ATOM 1415 O O . GLY B 1 27 ? -13.586 -8.297 -13.148 1 96.94 27 GLY B O 1
ATOM 1416 N N . PHE B 1 28 ? -14.164 -8.547 -11.008 1 95.44 28 PHE B N 1
ATOM 1417 C CA . PHE B 1 28 ? -14.023 -10 -11.023 1 95.44 28 PHE B CA 1
ATOM 1418 C C . PHE B 1 28 ? -15.344 -10.664 -11.406 1 95.44 28 PHE B C 1
ATOM 1420 O O . PHE B 1 28 ? -15.352 -11.766 -11.969 1 95.44 28 PHE B O 1
ATOM 1427 N N . GLY B 1 29 ? -16.406 -10.008 -11.164 1 92.69 29 GLY B N 1
ATOM 1428 C CA . GLY B 1 29 ? -17.719 -10.602 -11.375 1 92.69 29 GLY B CA 1
ATOM 1429 C C . GLY B 1 29 ? -18.109 -11.586 -10.289 1 92.69 29 GLY B C 1
ATOM 1430 O O . GLY B 1 29 ? -17.297 -12.414 -9.875 1 92.69 29 GLY B O 1
ATOM 1431 N N . TRP B 1 30 ? -19.328 -11.578 -9.891 1 86.75 30 TRP B N 1
ATOM 1432 C CA . TRP B 1 30 ? -19.828 -12.43 -8.82 1 86.75 30 TRP B CA 1
ATOM 1433 C C . TRP B 1 30 ? -19.578 -13.898 -9.125 1 86.75 30 TRP B C 1
ATOM 1435 O O . TRP B 1 30 ? -19.203 -14.672 -8.242 1 86.75 30 TRP B O 1
ATOM 1445 N N . ASN B 1 31 ? -19.641 -14.336 -10.406 1 86.56 31 ASN B N 1
ATOM 1446 C CA . ASN B 1 31 ? -19.406 -15.703 -10.836 1 86.56 31 ASN B CA 1
ATOM 1447 C C . ASN B 1 31 ? -18.172 -15.812 -11.727 1 86.56 31 ASN B C 1
ATOM 1449 O O . ASN B 1 31 ? -18.062 -16.719 -12.555 1 86.56 31 ASN B O 1
ATOM 1453 N N . GLY B 1 32 ? -17.266 -14.875 -11.625 1 85.81 32 GLY B N 1
ATOM 1454 C CA . GLY B 1 32 ? -16.016 -14.922 -12.367 1 85.81 32 GLY B CA 1
ATOM 1455 C C . GLY B 1 32 ? -16.125 -14.336 -13.766 1 85.81 32 GLY B C 1
ATOM 1456 O O . GLY B 1 32 ? -15.211 -14.477 -14.578 1 85.81 32 GLY B O 1
ATOM 1457 N N . GLY B 1 33 ? -17.109 -13.609 -14.164 1 90.56 33 GLY B N 1
ATOM 1458 C CA . GLY B 1 33 ? -17.328 -13.078 -15.5 1 90.56 33 GLY B CA 1
ATOM 1459 C C . GLY B 1 33 ? -16.906 -11.625 -15.641 1 90.56 33 GLY B C 1
ATOM 1460 O O . GLY B 1 33 ? -17.125 -11.016 -16.688 1 90.56 33 GLY B O 1
ATOM 1461 N N . GLY B 1 34 ? -16.25 -11.078 -14.727 1 95.94 34 GLY B N 1
ATOM 1462 C CA . GLY B 1 34 ? -15.805 -9.688 -14.812 1 95.94 34 GLY B CA 1
ATOM 1463 C C . GLY B 1 34 ? -14.609 -9.5 -15.719 1 95.94 34 GLY B C 1
ATOM 1464 O O . GLY B 1 34 ? -13.875 -10.445 -15.992 1 95.94 34 GLY B O 1
ATOM 1465 N N . PHE B 1 35 ? -14.414 -8.297 -16.156 1 96.44 35 PHE B N 1
ATOM 1466 C CA . PHE B 1 35 ? -13.445 -8.031 -17.219 1 96.44 35 PHE B CA 1
ATOM 1467 C C . PHE B 1 35 ? -12.023 -8.266 -16.719 1 96.44 35 PHE B C 1
ATOM 1469 O O . PHE B 1 35 ? -11.117 -8.531 -17.516 1 96.44 35 PHE B O 1
ATOM 1476 N N . LEU B 1 36 ? -11.734 -8.234 -15.375 1 97.44 36 LEU B N 1
ATOM 1477 C CA . LEU B 1 36 ? -10.398 -8.469 -14.852 1 97.44 36 LEU B CA 1
ATOM 1478 C C . LEU B 1 36 ? -10.031 -9.945 -14.945 1 97.44 36 LEU B C 1
ATOM 1480 O O . LEU B 1 36 ? -8.852 -10.305 -14.859 1 97.44 36 LEU B O 1
ATOM 1484 N N . LEU B 1 37 ? -11.016 -10.805 -15.109 1 96 37 LEU B N 1
ATOM 1485 C CA . LEU B 1 37 ? -10.734 -12.227 -15.203 1 96 37 LEU B CA 1
ATOM 1486 C C . LEU B 1 37 ? -10.953 -12.734 -16.625 1 96 37 LEU B C 1
ATOM 1488 O O . LEU B 1 37 ? -10.477 -13.812 -16.984 1 96 37 LEU B O 1
ATOM 1492 N N . THR B 1 38 ? -11.656 -11.953 -17.469 1 96.69 38 THR B N 1
ATOM 1493 C CA . THR B 1 38 ? -12.055 -12.492 -18.766 1 96.69 38 THR B CA 1
ATOM 1494 C C . THR B 1 38 ? -11.352 -11.75 -19.906 1 96.69 38 THR B C 1
ATOM 1496 O O . THR B 1 38 ? -11.328 -12.227 -21.047 1 96.69 38 THR B O 1
ATOM 1499 N N . ALA B 1 39 ? -10.781 -10.586 -19.594 1 97.5 39 ALA B N 1
ATOM 1500 C CA . ALA B 1 39 ? -10.086 -9.852 -20.656 1 97.5 39 ALA B CA 1
ATOM 1501 C C . ALA B 1 39 ? -9.016 -10.727 -21.312 1 97.5 39 ALA B C 1
ATOM 1503 O O . ALA B 1 39 ? -8.242 -11.391 -20.625 1 97.5 39 ALA B O 1
ATOM 1504 N N . THR B 1 40 ? -8.852 -10.695 -22.609 1 97.56 40 THR B N 1
ATOM 1505 C CA . THR B 1 40 ? -7.922 -11.531 -23.359 1 97.56 40 THR B CA 1
ATOM 1506 C C . THR B 1 40 ? -6.48 -11.133 -23.062 1 97.56 40 THR B C 1
ATOM 1508 O O . THR B 1 40 ? -5.566 -11.953 -23.188 1 97.56 40 THR B O 1
ATOM 1511 N N . ILE B 1 41 ? -6.285 -9.914 -22.641 1 98.06 41 ILE B N 1
ATOM 1512 C CA . ILE B 1 41 ? -4.93 -9.414 -22.453 1 98.06 41 ILE B CA 1
ATOM 1513 C C . ILE B 1 41 ? -4.488 -9.672 -21.016 1 98.06 41 ILE B C 1
ATOM 1515 O O . ILE B 1 41 ? -3.354 -9.367 -20.641 1 98.06 41 ILE B O 1
ATOM 1519 N N . GLN B 1 42 ? -5.395 -10.172 -20.172 1 98.38 42 GLN B N 1
ATOM 1520 C CA . GLN B 1 42 ? -5.07 -10.359 -18.75 1 98.38 42 GLN B CA 1
ATOM 1521 C C . GLN B 1 42 ? -3.957 -11.391 -18.578 1 98.38 42 GLN B C 1
ATOM 1523 O O . GLN B 1 42 ? -3.889 -12.375 -19.328 1 98.38 42 GLN B O 1
ATOM 1528 N N . SER B 1 43 ? -3.146 -11.109 -17.609 1 98.31 43 SER B N 1
ATOM 1529 C CA . SER B 1 43 ? -2.08 -12.031 -17.234 1 98.31 43 SER B CA 1
ATOM 1530 C C . SER B 1 43 ? -2.645 -13.375 -16.781 1 98.31 43 SER B C 1
ATOM 1532 O O . SER B 1 43 ? -3.471 -13.438 -15.875 1 98.31 43 SER B O 1
ATOM 1534 N N . ARG B 1 44 ? -2.193 -14.422 -17.375 1 98.06 44 ARG B N 1
ATOM 1535 C CA . ARG B 1 44 ? -2.607 -15.766 -16.969 1 98.06 44 ARG B CA 1
ATOM 1536 C C . ARG B 1 44 ? -2.176 -16.062 -15.539 1 98.06 44 ARG B C 1
ATOM 1538 O O . ARG B 1 44 ? -2.873 -16.766 -14.812 1 98.06 44 ARG B O 1
ATOM 1545 N N . LYS B 1 45 ? -1.053 -15.555 -15.148 1 98.56 45 LYS B N 1
ATOM 1546 C CA . LYS B 1 45 ? -0.561 -15.742 -13.789 1 98.56 45 LYS B CA 1
ATOM 1547 C C . LYS B 1 45 ? -1.504 -15.102 -12.773 1 98.56 45 LYS B C 1
ATOM 1549 O O . LYS B 1 45 ? -1.795 -15.695 -11.734 1 98.56 45 LYS B O 1
ATOM 1554 N N . LEU B 1 46 ? -1.94 -13.883 -13.055 1 98.25 46 LEU B N 1
ATOM 1555 C CA . LEU B 1 46 ? -2.891 -13.242 -12.148 1 98.25 46 LEU B CA 1
ATOM 1556 C C . LEU B 1 46 ? -4.148 -14.094 -11.992 1 98.25 46 LEU B C 1
ATOM 1558 O O . LEU B 1 46 ? -4.602 -14.328 -10.867 1 98.25 46 LEU B O 1
ATOM 1562 N N . ILE B 1 47 ? -4.688 -14.547 -13.125 1 97.69 47 ILE B N 1
ATOM 1563 C CA . ILE B 1 47 ? -5.895 -15.359 -13.094 1 97.69 47 ILE B CA 1
ATOM 1564 C C . ILE B 1 47 ? -5.66 -16.609 -12.234 1 97.69 47 ILE B C 1
ATOM 1566 O O . ILE B 1 47 ? -6.473 -16.938 -11.375 1 97.69 47 ILE B O 1
ATOM 1570 N N . ALA B 1 48 ? -4.586 -17.312 -12.414 1 97.69 48 ALA B N 1
ATOM 1571 C CA . ALA B 1 48 ? -4.277 -18.547 -11.688 1 97.69 48 ALA B CA 1
ATOM 1572 C C . ALA B 1 48 ? -4.156 -18.281 -10.188 1 97.69 48 ALA B C 1
ATOM 1574 O O . ALA B 1 48 ? -4.668 -19.047 -9.375 1 97.69 48 ALA B O 1
ATOM 1575 N N . VAL B 1 49 ? -3.521 -17.188 -9.828 1 97.88 49 VAL B N 1
ATOM 1576 C CA . VAL B 1 49 ? -3.301 -16.844 -8.422 1 97.88 49 VAL B CA 1
ATOM 1577 C C . VAL B 1 49 ? -4.637 -16.562 -7.746 1 97.88 49 VAL B C 1
ATOM 1579 O O . VAL B 1 49 ? -4.84 -16.922 -6.582 1 97.88 49 VAL B O 1
ATOM 1582 N N . TRP B 1 50 ? -5.539 -15.977 -8.43 1 96.69 50 TRP B N 1
ATOM 1583 C CA . TRP B 1 50 ? -6.801 -15.547 -7.844 1 96.69 50 TRP B CA 1
ATOM 1584 C C . TRP B 1 50 ? -7.816 -16.688 -7.832 1 96.69 50 TRP B C 1
ATOM 1586 O O . TRP B 1 50 ? -8.734 -16.703 -7.008 1 96.69 50 TRP B O 1
ATOM 1596 N N . THR B 1 51 ? -7.609 -17.719 -8.789 1 96.19 51 THR B N 1
ATOM 1597 C CA . THR B 1 51 ? -8.773 -18.578 -8.977 1 96.19 51 THR B CA 1
ATOM 1598 C C . THR B 1 51 ? -8.367 -20.047 -8.969 1 96.19 51 THR B C 1
ATOM 1600 O O . THR B 1 51 ? -9.219 -20.922 -8.852 1 96.19 51 THR B O 1
ATOM 1603 N N . GLN B 1 52 ? -7.094 -20.328 -9.078 1 96.75 52 GLN B N 1
ATOM 1604 C CA . GLN B 1 52 ? -6.75 -21.719 -9.359 1 96.75 52 GLN B CA 1
ATOM 1605 C C . GLN B 1 52 ? -5.734 -22.25 -8.344 1 96.75 52 GLN B C 1
ATOM 1607 O O . GLN B 1 52 ? -5.859 -23.375 -7.859 1 96.75 52 GLN B O 1
ATOM 1612 N N . ILE B 1 53 ? -4.734 -21.438 -8.031 1 97.5 53 ILE B N 1
ATOM 1613 C CA . ILE B 1 53 ? -3.633 -21.922 -7.199 1 97.5 53 ILE B CA 1
ATOM 1614 C C . ILE B 1 53 ? -4.027 -21.844 -5.723 1 97.5 53 ILE B C 1
ATOM 1616 O O . ILE B 1 53 ? -4.359 -20.766 -5.219 1 97.5 53 ILE B O 1
ATOM 1620 N N . GLU B 1 54 ? -3.877 -22.938 -5.094 1 97 54 GLU B N 1
ATOM 1621 C CA . GLU B 1 54 ? -4.238 -23 -3.68 1 97 54 GLU B CA 1
ATOM 1622 C C . GLU B 1 54 ? -3.068 -22.594 -2.791 1 97 54 GLU B C 1
ATOM 1624 O O . GLU B 1 54 ? -1.908 -22.828 -3.139 1 97 54 GLU B O 1
ATOM 1629 N N . PRO B 1 55 ? -3.355 -22.078 -1.515 1 97.31 55 PRO B N 1
ATOM 1630 C CA . PRO B 1 55 ? -4.695 -21.672 -1.075 1 97.31 55 PRO B CA 1
ATOM 1631 C C . PRO B 1 55 ? -5.23 -20.469 -1.835 1 97.31 55 PRO B C 1
ATOM 1633 O O . PRO B 1 55 ? -4.465 -19.562 -2.172 1 97.31 55 PRO B O 1
ATOM 1636 N N . LEU B 1 56 ? -6.512 -20.438 -2.148 1 97.62 56 LEU B N 1
ATOM 1637 C CA . LEU B 1 56 ? -7.129 -19.266 -2.773 1 97.62 56 LEU B CA 1
ATOM 1638 C C . LEU B 1 56 ? -7.051 -18.062 -1.855 1 97.62 56 LEU B C 1
ATOM 1640 O O . LEU B 1 56 ? -6.941 -18.203 -0.636 1 97.62 56 LEU B O 1
ATOM 1644 N N . PRO B 1 57 ? -7.109 -16.859 -2.424 1 97.44 57 PRO B N 1
ATOM 1645 C CA . PRO B 1 57 ? -7.082 -15.656 -1.578 1 97.44 57 PRO B CA 1
ATOM 1646 C C . PRO B 1 57 ? -8.117 -15.703 -0.454 1 97.44 57 PRO B C 1
ATOM 1648 O O . PRO B 1 57 ? -9.242 -16.156 -0.666 1 97.44 57 PRO B O 1
ATOM 1651 N N . LEU B 1 58 ? -7.688 -15.211 0.713 1 97.5 58 LEU B N 1
ATOM 1652 C CA . LEU B 1 58 ? -8.547 -15.242 1.889 1 97.5 58 LEU B CA 1
ATOM 1653 C C . LEU B 1 58 ? -9.852 -14.492 1.625 1 97.5 58 LEU B C 1
ATOM 1655 O O . LEU B 1 58 ? -10.922 -14.906 2.076 1 97.5 58 LEU B O 1
ATOM 1659 N N . ILE B 1 59 ? -9.797 -13.438 0.887 1 95.88 59 ILE B N 1
ATOM 1660 C CA . ILE B 1 59 ? -10.953 -12.586 0.641 1 95.88 59 ILE B CA 1
ATOM 1661 C C . ILE B 1 59 ? -12 -13.359 -0.161 1 95.88 59 ILE B C 1
ATOM 1663 O O . ILE B 1 59 ? -13.18 -13 -0.167 1 95.88 59 ILE B O 1
ATOM 1667 N N . VAL B 1 60 ? -11.594 -14.398 -0.828 1 92.38 60 VAL B N 1
ATOM 1668 C CA . VAL B 1 60 ? -12.477 -15.234 -1.623 1 92.38 60 VAL B CA 1
ATOM 1669 C C . VAL B 1 60 ? -12.898 -16.453 -0.809 1 92.38 60 VAL B C 1
ATOM 1671 O O . VAL B 1 60 ? -14.094 -16.75 -0.677 1 92.38 60 VAL B O 1
ATOM 1674 N N . ALA B 1 61 ? -12 -17.172 -0.206 1 95.31 61 ALA B N 1
ATOM 1675 C CA . ALA B 1 61 ? -12.219 -18.484 0.406 1 95.31 61 ALA B CA 1
ATOM 1676 C C . ALA B 1 61 ? -12.781 -18.328 1.818 1 95.31 61 ALA B C 1
ATOM 1678 O O . ALA B 1 61 ? -13.57 -19.172 2.266 1 95.31 61 ALA B O 1
ATOM 1679 N N . ASN B 1 62 ? -12.336 -17.375 2.537 1 96.94 62 ASN B N 1
ATOM 1680 C CA . ASN B 1 62 ? -12.727 -17.078 3.91 1 96.94 62 ASN B CA 1
ATOM 1681 C C . ASN B 1 62 ? -12.625 -15.586 4.203 1 96.94 62 ASN B C 1
ATOM 1683 O O . ASN B 1 62 ? -11.703 -15.141 4.883 1 96.94 62 ASN B O 1
ATOM 1687 N N . PRO B 1 63 ? -13.617 -14.805 3.844 1 96.75 63 PRO B N 1
ATOM 1688 C CA . PRO B 1 63 ? -13.492 -13.344 3.771 1 96.75 63 PRO B CA 1
ATOM 1689 C C . PRO B 1 63 ? -13.508 -12.68 5.145 1 96.75 63 PRO B C 1
ATOM 1691 O O . PRO B 1 63 ? -13.172 -11.5 5.27 1 96.75 63 PRO B O 1
ATOM 1694 N N . ALA B 1 64 ? -13.867 -13.352 6.254 1 97.94 64 ALA B N 1
ATOM 1695 C CA . ALA B 1 64 ? -14.086 -12.734 7.559 1 97.94 64 ALA B CA 1
ATOM 1696 C C . ALA B 1 64 ? -12.836 -12 8.031 1 97.94 64 ALA B C 1
ATOM 1698 O O . ALA B 1 64 ? -12.906 -10.844 8.453 1 97.94 64 ALA B O 1
ATOM 1699 N N . PRO B 1 65 ? -11.641 -12.641 7.969 1 97.88 65 PRO B N 1
ATOM 1700 C CA . PRO B 1 65 ? -10.453 -11.922 8.414 1 97.88 65 PRO B CA 1
ATOM 1701 C C . PRO B 1 65 ? -10.164 -10.672 7.574 1 97.88 65 PRO B C 1
ATOM 1703 O O . PRO B 1 65 ? -9.68 -9.672 8.094 1 97.88 65 PRO B O 1
ATOM 1706 N N . MET B 1 66 ? -10.469 -10.758 6.344 1 98.25 66 MET B N 1
ATOM 1707 C CA . MET B 1 66 ? -10.203 -9.625 5.465 1 98.25 66 MET B CA 1
ATOM 1708 C C . MET B 1 66 ? -11.195 -8.492 5.719 1 98.25 66 MET B C 1
ATOM 1710 O O . MET B 1 66 ? -10.812 -7.32 5.738 1 98.25 66 MET B O 1
ATOM 1714 N N . ILE B 1 67 ? -12.43 -8.844 5.922 1 98.44 67 ILE B N 1
ATOM 1715 C CA . ILE B 1 67 ? -13.438 -7.848 6.258 1 98.44 67 ILE B CA 1
ATOM 1716 C C . ILE B 1 67 ? -13.062 -7.152 7.562 1 98.44 67 ILE B C 1
ATOM 1718 O O . ILE B 1 67 ? -13.078 -5.922 7.645 1 98.44 67 ILE B O 1
ATOM 1722 N N . ALA B 1 68 ? -12.734 -7.918 8.562 1 98.69 68 ALA B N 1
ATOM 1723 C CA . ALA B 1 68 ? -12.328 -7.371 9.852 1 98.69 68 ALA B CA 1
ATOM 1724 C C . ALA B 1 68 ? -11.102 -6.48 9.703 1 98.69 68 ALA B C 1
ATOM 1726 O O . ALA B 1 68 ? -11.016 -5.41 10.312 1 98.69 68 ALA B O 1
ATOM 1727 N N . GLY B 1 69 ? -10.109 -6.938 8.969 1 98.62 69 GLY B N 1
ATOM 1728 C CA . GLY B 1 69 ? -8.914 -6.145 8.734 1 98.62 69 GLY B CA 1
ATOM 1729 C C . GLY B 1 69 ? -9.203 -4.816 8.055 1 98.62 69 GLY B C 1
ATOM 1730 O O . GLY B 1 69 ? -8.633 -3.789 8.438 1 98.62 69 GLY B O 1
ATOM 1731 N N . LEU B 1 70 ? -10.062 -4.828 7.066 1 98.56 70 LEU B N 1
ATOM 1732 C CA . LEU B 1 70 ? -10.406 -3.6 6.363 1 98.56 70 LEU B CA 1
ATOM 1733 C C . LEU B 1 70 ? -11.133 -2.627 7.285 1 98.56 70 LEU B C 1
ATOM 1735 O O . LEU B 1 70 ? -10.977 -1.409 7.16 1 98.56 70 LEU B O 1
ATOM 1739 N N . VAL B 1 71 ? -11.922 -3.133 8.188 1 98.81 71 VAL B N 1
ATOM 1740 C CA . VAL B 1 71 ? -12.547 -2.279 9.188 1 98.81 71 VAL B CA 1
ATOM 1741 C C . VAL B 1 71 ? -11.469 -1.66 10.078 1 98.81 71 VAL B C 1
ATOM 1743 O O . VAL B 1 71 ? -11.531 -0.472 10.406 1 98.81 71 VAL B O 1
ATOM 1746 N N . LEU B 1 72 ? -10.492 -2.414 10.484 1 98.75 72 LEU B N 1
ATOM 1747 C CA . LEU B 1 72 ? -9.398 -1.896 11.305 1 98.75 72 LEU B CA 1
ATOM 1748 C C . LEU B 1 72 ? -8.602 -0.843 10.539 1 98.75 72 LEU B C 1
ATOM 1750 O O . LEU B 1 72 ? -8.141 0.137 11.125 1 98.75 72 LEU B O 1
ATOM 1754 N N . PHE B 1 73 ? -8.406 -1.057 9.266 1 98.88 73 PHE B N 1
ATOM 1755 C CA . PHE B 1 73 ? -7.785 -0.025 8.445 1 98.88 73 PHE B CA 1
ATOM 1756 C C . PHE B 1 73 ? -8.609 1.256 8.461 1 98.88 73 PHE B C 1
ATOM 1758 O O . PHE B 1 73 ? -8.055 2.357 8.453 1 98.88 73 PHE B O 1
ATOM 1765 N N . GLY B 1 74 ? -9.961 1.075 8.398 1 98.88 74 GLY B N 1
ATOM 1766 C CA . GLY B 1 74 ? -10.812 2.246 8.539 1 98.88 74 GLY B CA 1
ATOM 1767 C C . GLY B 1 74 ? -10.523 3.041 9.805 1 98.88 74 GLY B C 1
ATOM 1768 O O . GLY B 1 74 ? -10.453 4.27 9.766 1 98.88 74 GLY B O 1
ATOM 1769 N N . VAL B 1 75 ? -10.352 2.393 10.867 1 98.88 75 VAL B N 1
ATOM 1770 C CA . VAL B 1 75 ? -10.062 3.039 12.141 1 98.88 75 VAL B CA 1
ATOM 1771 C C . VAL B 1 75 ? -8.703 3.729 12.086 1 98.88 75 VAL B C 1
ATOM 1773 O O . VAL B 1 75 ? -8.562 4.879 12.508 1 98.88 75 VAL B O 1
ATOM 1776 N N . ALA B 1 76 ? -7.727 3.041 11.578 1 98.88 76 ALA B N 1
ATOM 1777 C CA . ALA B 1 76 ? -6.398 3.633 11.43 1 98.88 76 ALA B CA 1
ATOM 1778 C C . ALA B 1 76 ? -6.445 4.867 10.531 1 98.88 76 ALA B C 1
ATOM 1780 O O . ALA B 1 76 ? -5.809 5.879 10.828 1 98.88 76 ALA B O 1
ATOM 1781 N N . HIS B 1 77 ? -7.195 4.785 9.477 1 98.94 77 HIS B N 1
ATOM 1782 C CA . HIS B 1 77 ? -7.312 5.898 8.539 1 98.94 77 HIS B CA 1
ATOM 1783 C C . HIS B 1 77 ? -7.996 7.094 9.195 1 98.94 77 HIS B C 1
ATOM 1785 O O . HIS B 1 77 ? -7.59 8.242 8.984 1 98.94 77 HIS B O 1
ATOM 1791 N N . ALA B 1 78 ? -9.008 6.816 9.961 1 98.88 78 ALA B N 1
ATOM 1792 C CA . ALA B 1 78 ? -9.68 7.898 10.672 1 98.88 78 ALA B CA 1
ATOM 1793 C C . ALA B 1 78 ? -8.734 8.578 11.664 1 98.88 78 ALA B C 1
ATOM 1795 O O . ALA B 1 78 ? -8.773 9.797 11.828 1 98.88 78 ALA B O 1
ATOM 1796 N N . ALA B 1 79 ? -7.926 7.809 12.352 1 98.88 79 ALA B N 1
ATOM 1797 C CA . ALA B 1 79 ? -6.938 8.367 13.273 1 98.88 79 ALA B CA 1
ATOM 1798 C C . ALA B 1 79 ? -5.93 9.242 12.531 1 98.88 79 ALA B C 1
ATOM 1800 O O . ALA B 1 79 ? -5.574 10.328 12.992 1 98.88 79 ALA B O 1
ATOM 1801 N N . ILE B 1 80 ? -5.473 8.797 11.406 1 98.88 80 ILE B N 1
ATOM 1802 C CA . ILE B 1 80 ? -4.531 9.555 10.594 1 98.88 80 ILE B CA 1
ATOM 1803 C C . ILE B 1 80 ? -5.191 10.836 10.094 1 98.88 80 ILE B C 1
ATOM 1805 O O . ILE B 1 80 ? -4.582 11.906 10.109 1 98.88 80 ILE B O 1
ATOM 1809 N N . TYR B 1 81 ? -6.414 10.68 9.68 1 98.75 81 TYR B N 1
ATOM 1810 C CA . TYR B 1 81 ? -7.18 11.852 9.281 1 98.75 81 TYR B CA 1
ATOM 1811 C C . TYR B 1 81 ? -7.242 12.867 10.414 1 98.75 81 TYR B C 1
ATOM 1813 O O . TYR B 1 81 ? -6.984 14.055 10.211 1 98.75 81 TYR B O 1
ATOM 1821 N N . GLY B 1 82 ? -7.652 12.445 11.586 1 98.19 82 GLY B N 1
ATOM 1822 C CA . GLY B 1 82 ? -7.73 13.328 12.734 1 98.19 82 GLY B CA 1
ATOM 1823 C C . GLY B 1 82 ? -6.41 14.008 13.062 1 98.19 82 GLY B C 1
ATOM 1824 O O . GLY B 1 82 ? -6.387 15.148 13.516 1 98.19 82 GLY B O 1
ATOM 1825 N N . TRP B 1 83 ? -5.375 13.297 12.781 1 98.06 83 TRP B N 1
ATOM 1826 C CA . TRP B 1 83 ? -4.027 13.797 13.031 1 98.06 83 TRP B CA 1
ATOM 1827 C C . TRP B 1 83 ? -3.631 14.844 12 1 98.06 83 TRP B C 1
ATOM 1829 O O . TRP B 1 83 ? -2.982 15.836 12.328 1 98.06 83 TRP B O 1
ATOM 1839 N N . LEU B 1 84 ? -4.027 14.75 10.75 1 98.5 84 LEU B N 1
ATOM 1840 C CA . LEU B 1 84 ? -3.51 15.57 9.664 1 98.5 84 LEU B CA 1
ATOM 1841 C C . LEU B 1 84 ? -4.473 16.703 9.328 1 98.5 84 LEU B C 1
ATOM 1843 O O . LEU B 1 84 ? -4.047 17.797 8.961 1 98.5 84 LEU B O 1
ATOM 1847 N N . ALA B 1 85 ? -5.68 16.516 9.508 1 97.69 85 ALA B N 1
ATOM 1848 C CA . ALA B 1 85 ? -6.734 17.375 8.961 1 97.69 85 ALA B CA 1
ATOM 1849 C C . ALA B 1 85 ? -6.668 18.781 9.555 1 97.69 85 ALA B C 1
ATOM 1851 O O . ALA B 1 85 ? -6.961 19.766 8.867 1 97.69 85 ALA B O 1
ATOM 1852 N N . PRO B 1 86 ? -6.34 18.922 10.812 1 97.12 86 PRO B N 1
ATOM 1853 C CA . PRO B 1 86 ? -6.312 20.281 11.383 1 97.12 86 PRO B CA 1
ATOM 1854 C C . PRO B 1 86 ? -5.371 21.219 10.633 1 97.12 86 PRO B C 1
ATOM 1856 O O . PRO B 1 86 ? -5.527 22.438 10.703 1 97.12 86 PRO B O 1
ATOM 1859 N N . ALA B 1 87 ? -4.406 20.688 9.898 1 97.5 87 ALA B N 1
ATOM 1860 C CA . ALA B 1 87 ? -3.443 21.5 9.156 1 97.5 87 ALA B CA 1
ATOM 1861 C C . ALA B 1 87 ? -3.965 21.828 7.766 1 97.5 87 ALA B C 1
ATOM 1863 O O . ALA B 1 87 ? -3.328 22.578 7.02 1 97.5 87 ALA B O 1
ATOM 1864 N N . TRP B 1 88 ? -5.109 21.328 7.438 1 98 88 TRP B N 1
ATOM 1865 C CA . TRP B 1 88 ? -5.672 21.5 6.105 1 98 88 TRP B CA 1
ATOM 1866 C C . TRP B 1 88 ? -6.801 22.531 6.125 1 98 88 TRP B C 1
ATOM 1868 O O . TRP B 1 88 ? -7.348 22.844 7.184 1 98 88 TRP B O 1
ATOM 1878 N N . PRO B 1 89 ? -7.113 23.125 4.949 1 97.19 89 PRO B N 1
ATOM 1879 C CA . PRO B 1 89 ? -8.266 24.031 4.895 1 97.19 89 PRO B CA 1
ATOM 1880 C C . PRO B 1 89 ? -9.547 23.375 5.406 1 97.19 89 PRO B C 1
ATOM 1882 O O . PRO B 1 89 ? -9.789 22.188 5.152 1 97.19 89 PRO B O 1
ATOM 1885 N N . GLN B 1 90 ? -10.305 24.156 5.98 1 96.31 90 GLN B N 1
ATOM 1886 C CA . GLN B 1 90 ? -11.516 23.641 6.602 1 96.31 90 GLN B CA 1
ATOM 1887 C C . GLN B 1 90 ? -12.539 23.219 5.551 1 96.31 90 GLN B C 1
ATOM 1889 O O . GLN B 1 90 ? -12.547 23.734 4.438 1 96.31 90 GLN B O 1
ATOM 1894 N N . GLY B 1 91 ? -13.398 22.203 5.98 1 96.56 91 GLY B N 1
ATOM 1895 C CA . GLY B 1 91 ? -14.477 21.734 5.125 1 96.56 91 GLY B CA 1
ATOM 1896 C C . GLY B 1 91 ? -14.352 20.266 4.75 1 96.56 91 GLY B C 1
ATOM 1897 O O . GLY B 1 91 ? -13.242 19.734 4.652 1 96.56 91 GLY B O 1
ATOM 1898 N N . VAL B 1 92 ? -15.453 19.719 4.516 1 97.69 92 VAL B N 1
ATOM 1899 C CA . VAL B 1 92 ? -15.5 18.281 4.23 1 97.69 92 VAL B CA 1
ATOM 1900 C C . VAL B 1 92 ? -14.805 18 2.898 1 97.69 92 VAL B C 1
ATOM 1902 O O . VAL B 1 92 ? -13.898 17.172 2.826 1 97.69 92 VAL B O 1
ATOM 1905 N N . LEU B 1 93 ? -15.172 18.719 1.872 1 97.75 93 LEU B N 1
ATOM 1906 C CA . LEU B 1 93 ? -14.711 18.391 0.528 1 97.75 93 LEU B CA 1
ATOM 1907 C C . LEU B 1 93 ? -13.211 18.609 0.398 1 97.75 93 LEU B C 1
ATOM 1909 O O . LEU B 1 93 ? -12.477 17.719 -0.029 1 97.75 93 LEU B O 1
ATOM 1913 N N . PRO B 1 94 ? -12.648 19.797 0.775 1 98 94 PRO B N 1
ATOM 1914 C CA . PRO B 1 94 ? -11.203 19.969 0.62 1 98 94 PRO B CA 1
ATOM 1915 C C . PRO B 1 94 ? -10.391 18.984 1.44 1 98 94 PRO B C 1
ATOM 1917 O O . PRO B 1 94 ? -9.336 18.516 0.995 1 98 94 PRO B O 1
ATOM 1920 N N . ARG B 1 95 ? -10.859 18.578 2.576 1 98.56 95 ARG B N 1
ATOM 1921 C CA . ARG B 1 95 ? -10.109 17.656 3.424 1 98.56 95 ARG B CA 1
ATOM 1922 C C . ARG B 1 95 ? -10.266 16.219 2.934 1 98.56 95 ARG B C 1
ATOM 1924 O O . ARG B 1 95 ? -9.312 15.438 2.969 1 98.56 95 ARG B O 1
ATOM 1931 N N . ALA B 1 96 ? -11.484 15.891 2.514 1 98.81 96 ALA B N 1
ATOM 1932 C CA . ALA B 1 96 ? -11.703 14.555 1.953 1 98.81 96 ALA B CA 1
ATOM 1933 C C . ALA B 1 96 ? -10.828 14.328 0.727 1 98.81 96 ALA B C 1
ATOM 1935 O O . ALA B 1 96 ? -10.242 13.25 0.565 1 98.81 96 ALA B O 1
ATOM 1936 N N . LEU B 1 97 ? -10.727 15.305 -0.136 1 98.75 97 LEU B N 1
ATOM 1937 C CA . LEU B 1 97 ? -9.938 15.172 -1.354 1 98.75 97 LEU B CA 1
ATOM 1938 C C . LEU B 1 97 ? -8.461 14.992 -1.025 1 98.75 97 LEU B C 1
ATOM 1940 O O . LEU B 1 97 ? -7.766 14.195 -1.658 1 98.75 97 LEU B O 1
ATOM 1944 N N . ARG B 1 98 ? -7.965 15.766 -0.042 1 98.81 98 ARG B N 1
ATOM 1945 C CA . ARG B 1 98 ? -6.57 15.664 0.375 1 98.81 98 ARG B CA 1
ATOM 1946 C C . ARG B 1 98 ? -6.277 14.289 0.976 1 98.81 98 ARG B C 1
ATOM 1948 O O . ARG B 1 98 ? -5.258 13.672 0.664 1 98.81 98 ARG B O 1
ATOM 1955 N N . PHE B 1 99 ? -7.191 13.797 1.809 1 98.94 99 PHE B N 1
ATOM 1956 C CA . PHE B 1 99 ? -6.984 12.5 2.438 1 98.94 99 PHE B CA 1
ATOM 1957 C C . PHE B 1 99 ? -7.098 11.375 1.413 1 98.94 99 PHE B C 1
ATOM 1959 O O . PHE B 1 99 ? -6.344 10.398 1.467 1 98.94 99 PHE B O 1
ATOM 1966 N N . ALA B 1 100 ? -8.078 11.477 0.509 1 98.94 100 ALA B N 1
ATOM 1967 C CA . ALA B 1 100 ? -8.219 10.508 -0.572 1 98.94 100 ALA B CA 1
ATOM 1968 C C . ALA B 1 100 ? -6.945 10.438 -1.417 1 98.94 100 ALA B C 1
ATOM 1970 O O . ALA B 1 100 ? -6.477 9.352 -1.755 1 98.94 100 ALA B O 1
ATOM 1971 N N . GLY B 1 101 ? -6.453 11.641 -1.816 1 98.88 101 GLY B N 1
ATOM 1972 C CA . GLY B 1 101 ? -5.23 11.68 -2.598 1 98.88 101 GLY B CA 1
ATOM 1973 C C . GLY B 1 101 ? -4.047 11.047 -1.89 1 98.88 101 GLY B C 1
ATOM 1974 O O . GLY B 1 101 ? -3.275 10.305 -2.502 1 98.88 101 GLY B O 1
ATOM 1975 N N . LEU B 1 102 ? -3.904 11.336 -0.614 1 98.88 102 LEU B N 1
ATOM 1976 C CA . LEU B 1 102 ? -2.82 10.789 0.1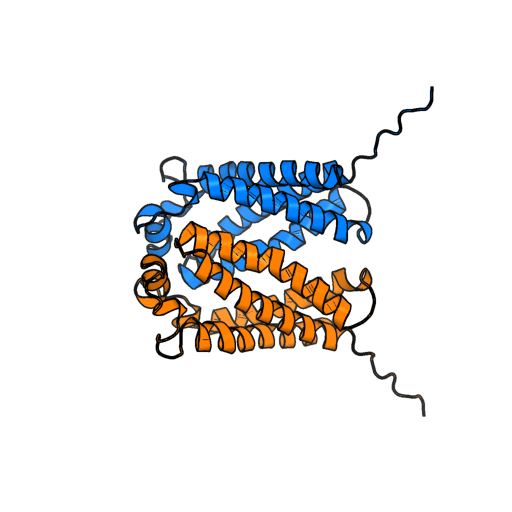94 1 98.88 102 LEU B CA 1
ATOM 1977 C C . LEU B 1 102 ? -2.895 9.273 0.246 1 98.88 102 LEU B C 1
ATOM 1979 O O . LEU B 1 102 ? -1.897 8.586 0.004 1 98.88 102 LEU B O 1
ATOM 1983 N N . THR B 1 103 ? -4.074 8.711 0.579 1 98.94 103 THR B N 1
ATOM 1984 C CA . THR B 1 103 ? -4.273 7.27 0.672 1 98.94 103 THR B CA 1
ATOM 1985 C C . THR B 1 103 ? -4.07 6.605 -0.688 1 98.94 103 THR B C 1
ATOM 1987 O O . THR B 1 103 ? -3.488 5.523 -0.777 1 98.94 103 THR B O 1
ATOM 1990 N N . PHE B 1 104 ? -4.555 7.266 -1.728 1 98.94 104 PHE B N 1
ATOM 1991 C CA . PHE B 1 104 ? -4.434 6.727 -3.076 1 98.94 104 PHE B CA 1
ATOM 1992 C C . PHE B 1 104 ? -2.967 6.555 -3.459 1 98.94 104 PHE B C 1
ATOM 1994 O O . PHE B 1 104 ? -2.561 5.488 -3.922 1 98.94 104 PHE B O 1
ATOM 2001 N N . VAL B 1 105 ? -2.15 7.578 -3.246 1 98.88 105 VAL B N 1
ATOM 2002 C CA . VAL B 1 105 ? -0.756 7.566 -3.678 1 98.88 105 VAL B CA 1
ATOM 2003 C C . VAL B 1 105 ? 0.053 6.629 -2.785 1 98.88 105 VAL B C 1
ATOM 2005 O O . VAL B 1 105 ? 0.831 5.809 -3.279 1 98.88 105 VAL B O 1
ATOM 2008 N N . LEU B 1 106 ? -0.141 6.688 -1.497 1 98.88 106 LEU B N 1
ATOM 2009 C CA . LEU B 1 106 ? 0.715 5.93 -0.59 1 98.88 106 LEU B CA 1
ATOM 2010 C C . LEU B 1 106 ? 0.297 4.465 -0.545 1 98.88 106 LEU B C 1
ATOM 2012 O O . LEU B 1 106 ? 1.14 3.58 -0.384 1 98.88 106 LEU B O 1
ATOM 2016 N N . SER B 1 107 ? -0.964 4.164 -0.702 1 98.88 107 SER B N 1
ATOM 2017 C CA . SER B 1 107 ? -1.423 2.791 -0.512 1 98.88 107 SER B CA 1
ATOM 2018 C C . SER B 1 107 ? -1.678 2.104 -1.849 1 98.88 107 SER B C 1
ATOM 2020 O O . SER B 1 107 ? -1.006 1.128 -2.189 1 98.88 107 SER B O 1
ATOM 2022 N N . TYR B 1 108 ? -2.553 2.688 -2.617 1 98.94 108 TYR B N 1
ATOM 2023 C CA . TYR B 1 108 ? -3.131 1.924 -3.717 1 98.94 108 TYR B CA 1
ATOM 2024 C C . TYR B 1 108 ? -2.229 1.963 -4.941 1 98.94 108 TYR B C 1
ATOM 2026 O O . TYR B 1 108 ? -2.131 0.98 -5.68 1 98.94 108 TYR B O 1
ATOM 2034 N N . LEU B 1 109 ? -1.633 3.117 -5.156 1 98.88 109 LEU B N 1
ATOM 2035 C CA . LEU B 1 109 ? -0.666 3.191 -6.246 1 98.88 109 LEU B CA 1
ATOM 2036 C C . LEU B 1 109 ? 0.51 2.254 -5.992 1 98.88 109 LEU B C 1
ATOM 2038 O O . LEU B 1 109 ? 0.967 1.564 -6.91 1 98.88 109 LEU B O 1
ATOM 2042 N N . PHE B 1 110 ? 1.009 2.236 -4.785 1 98.88 110 PHE B N 1
ATOM 2043 C CA . PHE B 1 110 ? 2.102 1.338 -4.434 1 98.88 110 PHE B CA 1
ATOM 2044 C C . PHE B 1 110 ? 1.676 -0.118 -4.586 1 98.88 110 PHE B C 1
ATOM 2046 O O . PHE B 1 110 ? 2.428 -0.938 -5.113 1 98.88 110 PHE B O 1
ATOM 2053 N N . PHE B 1 111 ? 0.49 -0.48 -4.094 1 98.88 111 PHE B N 1
ATOM 2054 C CA . PHE B 1 111 ? -0.03 -1.84 -4.168 1 98.88 111 PHE B CA 1
ATOM 2055 C C . PHE B 1 111 ? -0.091 -2.316 -5.617 1 98.88 111 PHE B C 1
ATOM 2057 O O . PHE B 1 111 ? 0.366 -3.416 -5.934 1 98.88 111 PHE B O 1
ATOM 2064 N N . GLU B 1 112 ? -0.642 -1.498 -6.504 1 98.88 112 GLU B N 1
ATOM 2065 C CA . GLU B 1 112 ? -0.809 -1.874 -7.902 1 98.88 112 GLU B CA 1
ATOM 2066 C C . GLU B 1 112 ? 0.539 -1.982 -8.609 1 98.88 112 GLU B C 1
ATOM 2068 O O . GLU B 1 112 ? 0.716 -2.822 -9.492 1 98.88 112 GLU B O 1
ATOM 2073 N N . PHE B 1 113 ? 1.428 -1.105 -8.266 1 98.81 113 PHE B N 1
ATOM 2074 C CA . PHE B 1 113 ? 2.768 -1.122 -8.836 1 98.81 113 PHE B CA 1
ATOM 2075 C C . PHE B 1 113 ? 3.51 -2.395 -8.445 1 98.81 113 PHE B C 1
ATOM 2077 O O . PHE B 1 113 ? 4.129 -3.045 -9.289 1 98.81 113 PHE B O 1
ATOM 2084 N N . PHE B 1 114 ? 3.373 -2.781 -7.16 1 98.56 114 PHE B N 1
ATOM 2085 C CA . PHE B 1 114 ? 4.223 -3.854 -6.656 1 98.56 114 PHE B CA 1
ATOM 2086 C C . PHE B 1 114 ? 3.564 -5.211 -6.875 1 98.56 114 PHE B C 1
ATOM 2088 O O . PHE B 1 114 ? 4.25 -6.203 -7.125 1 98.56 114 PHE B O 1
ATOM 2095 N N . THR B 1 115 ? 2.254 -5.289 -6.762 1 98.69 115 THR B N 1
ATOM 2096 C CA . THR B 1 115 ? 1.636 -6.609 -6.801 1 98.69 115 THR B CA 1
ATOM 2097 C C . THR B 1 115 ? 1.154 -6.941 -8.211 1 98.69 115 THR B C 1
ATOM 2099 O O . THR B 1 115 ? 1.706 -7.824 -8.867 1 98.69 115 THR B O 1
ATOM 2102 N N . PRO B 1 116 ? 0.119 -6.25 -8.781 1 98.56 116 PRO B N 1
ATOM 2103 C CA . PRO B 1 116 ? -0.356 -6.621 -10.117 1 98.56 116 PRO B CA 1
ATOM 2104 C C . PRO B 1 116 ? 0.699 -6.41 -11.203 1 98.56 116 PRO B C 1
ATOM 2106 O O . PRO B 1 116 ? 0.912 -7.289 -12.039 1 98.56 116 PRO B O 1
ATOM 2109 N N . PHE B 1 117 ? 1.359 -5.262 -11.219 1 98.69 117 PHE B N 1
ATOM 2110 C CA . PHE B 1 117 ? 2.301 -4.922 -12.281 1 98.69 117 PHE B CA 1
ATOM 2111 C C . PHE B 1 117 ? 3.594 -5.711 -12.133 1 98.69 117 PHE B C 1
ATOM 2113 O O . PHE B 1 117 ? 4.012 -6.406 -13.062 1 98.69 117 PHE B O 1
ATOM 2120 N N . ASN B 1 118 ? 4.23 -5.691 -11.008 1 98.5 118 ASN B N 1
ATOM 2121 C CA . ASN B 1 118 ? 5.52 -6.332 -10.789 1 98.5 118 ASN B CA 1
ATOM 2122 C C . ASN B 1 118 ? 5.375 -7.84 -10.602 1 98.5 118 ASN B C 1
ATOM 2124 O O . ASN B 1 118 ? 5.977 -8.617 -11.344 1 98.5 118 ASN B O 1
ATOM 2128 N N . LEU B 1 119 ? 4.551 -8.266 -9.625 1 98.31 119 LEU B N 1
ATOM 2129 C CA . LEU B 1 119 ? 4.516 -9.648 -9.172 1 98.31 119 LEU B CA 1
ATOM 2130 C C . LEU B 1 119 ? 3.736 -10.523 -10.156 1 98.31 119 LEU B C 1
ATOM 2132 O O . LEU B 1 119 ? 4.078 -11.688 -10.367 1 98.31 119 LEU B O 1
ATOM 2136 N N . LEU B 1 120 ? 2.689 -9.938 -10.758 1 98.62 120 LEU B N 1
ATOM 2137 C CA . LEU B 1 120 ? 1.757 -10.812 -11.461 1 98.62 120 LEU B CA 1
ATOM 2138 C C . LEU B 1 120 ? 1.774 -10.547 -12.961 1 98.62 120 LEU B C 1
ATOM 2140 O O . LEU B 1 120 ? 1.125 -11.258 -13.727 1 98.62 120 LEU B O 1
ATOM 2144 N N . GLY B 1 121 ? 2.508 -9.484 -13.398 1 98.38 121 GLY B N 1
ATOM 2145 C CA . GLY B 1 121 ? 2.678 -9.227 -14.812 1 98.38 121 GLY B CA 1
ATOM 2146 C C . GLY B 1 121 ? 1.424 -8.688 -15.477 1 98.38 121 GLY B C 1
ATOM 2147 O O . GLY B 1 121 ? 1.188 -8.938 -16.672 1 98.38 121 GLY B O 1
ATOM 2148 N N . GLU B 1 122 ? 0.631 -8.016 -14.766 1 98.62 122 GLU B N 1
ATOM 2149 C CA . GLU B 1 122 ? -0.619 -7.484 -15.297 1 98.62 122 GLU B CA 1
ATOM 2150 C C . GLU B 1 122 ? -0.356 -6.363 -16.297 1 98.62 122 GLU B C 1
ATOM 2152 O O . GLU B 1 122 ? 0.496 -5.5 -16.062 1 98.62 122 GLU B O 1
ATOM 2157 N N . PRO B 1 123 ? -1.083 -6.359 -17.406 1 98.31 123 PRO B N 1
ATOM 2158 C CA . PRO B 1 123 ? -0.934 -5.262 -18.375 1 98.31 123 PRO B CA 1
ATOM 2159 C C . PRO B 1 123 ? -1.323 -3.908 -17.781 1 98.31 123 PRO B C 1
ATOM 2161 O O . PRO B 1 123 ? -2.283 -3.818 -17.016 1 98.31 123 PRO B O 1
ATOM 2164 N N . LEU B 1 124 ? -0.664 -2.877 -18.266 1 98.19 124 LEU B N 1
ATOM 2165 C CA . LEU B 1 124 ? -0.779 -1.54 -17.688 1 98.19 124 LEU B CA 1
ATOM 2166 C C . LEU B 1 124 ? -2.207 -1.017 -17.812 1 98.19 124 LEU B C 1
ATOM 2168 O O . LEU B 1 124 ? -2.689 -0.304 -16.922 1 98.19 124 LEU B O 1
ATOM 2172 N N . VAL B 1 125 ? -2.879 -1.379 -18.891 1 98.44 125 VAL B N 1
ATOM 2173 C CA . VAL B 1 125 ? -4.227 -0.865 -19.109 1 98.44 125 VAL B CA 1
ATOM 2174 C C . VAL B 1 125 ? -5.16 -1.394 -18.016 1 98.44 125 VAL B C 1
ATOM 2176 O O . VAL B 1 125 ? -6.047 -0.675 -17.547 1 98.44 125 VAL B O 1
ATOM 2179 N N . LEU B 1 126 ? -5.012 -2.639 -17.625 1 98.75 126 LEU B N 1
ATOM 2180 C CA . LEU B 1 126 ? -5.84 -3.209 -16.578 1 98.75 126 LEU B CA 1
ATOM 2181 C C . LEU B 1 126 ? -5.441 -2.66 -15.211 1 98.75 126 LEU B C 1
ATOM 2183 O O . LEU B 1 126 ? -6.297 -2.451 -14.352 1 98.75 126 LEU B O 1
ATOM 2187 N N . VAL B 1 127 ? -4.172 -2.4 -15.039 1 98.81 127 VAL B N 1
ATOM 2188 C CA . VAL B 1 127 ? -3.699 -1.753 -13.82 1 98.81 127 VAL B CA 1
ATOM 2189 C C . VAL B 1 127 ? -4.344 -0.377 -13.68 1 98.81 127 VAL B C 1
ATOM 2191 O O . VAL B 1 127 ? -4.777 0.006 -12.586 1 98.81 127 VAL B O 1
ATOM 2194 N N . LEU B 1 128 ? -4.422 0.349 -14.797 1 98.75 128 LEU B N 1
ATOM 2195 C CA . LEU B 1 128 ? -5.035 1.673 -14.781 1 98.75 128 LEU B CA 1
ATOM 2196 C C . LEU B 1 128 ? -6.516 1.582 -14.422 1 98.75 128 LEU B C 1
ATOM 2198 O O . LEU B 1 128 ? -7.035 2.428 -13.695 1 98.75 128 LEU B O 1
ATOM 2202 N N . ALA B 1 129 ? -7.188 0.567 -14.969 1 98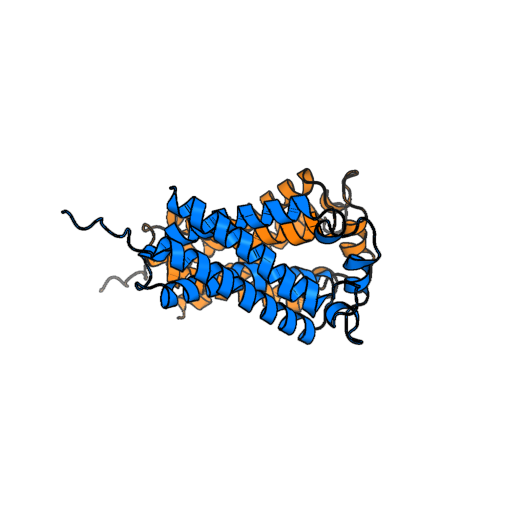.69 129 ALA B N 1
ATOM 2203 C CA . ALA B 1 129 ? -8.594 0.36 -14.617 1 98.69 129 ALA B CA 1
ATOM 2204 C C . ALA B 1 129 ? -8.75 0.105 -13.117 1 98.69 129 ALA B C 1
ATOM 2206 O O . ALA B 1 129 ? -9.641 0.664 -12.477 1 98.69 129 ALA B O 1
ATOM 2207 N N . GLU B 1 130 ? -7.883 -0.706 -12.547 1 98.88 130 GLU B N 1
ATOM 2208 C CA . GLU B 1 130 ? -7.938 -1.013 -11.117 1 98.88 130 GLU B CA 1
ATOM 2209 C C . GLU B 1 130 ? -7.613 0.219 -10.273 1 98.88 130 GLU B C 1
ATOM 2211 O O . GLU B 1 130 ? -8.188 0.409 -9.203 1 98.88 130 GLU B O 1
ATOM 2216 N N . LEU B 1 131 ? -6.695 1.028 -10.766 1 98.94 131 LEU B N 1
ATOM 2217 C CA . LEU B 1 131 ? -6.414 2.281 -10.078 1 98.94 131 LEU B CA 1
ATOM 2218 C C . LEU B 1 131 ? -7.637 3.191 -10.078 1 98.94 131 LEU B C 1
ATOM 2220 O O . LEU B 1 131 ? -7.859 3.943 -9.125 1 98.94 131 LEU B O 1
ATOM 2224 N N . GLY B 1 132 ? -8.406 3.137 -11.164 1 98.88 132 GLY B N 1
ATOM 2225 C CA . GLY B 1 132 ? -9.688 3.832 -11.156 1 98.88 132 GLY B CA 1
ATOM 2226 C C . GLY B 1 132 ? -10.609 3.373 -10.047 1 98.88 132 GLY B C 1
ATOM 2227 O O . GLY B 1 132 ? -11.219 4.195 -9.359 1 98.88 132 GLY B O 1
ATOM 2228 N N . PHE B 1 133 ? -10.75 2.033 -9.836 1 98.88 133 PHE B N 1
ATOM 2229 C CA . PHE B 1 133 ? -11.531 1.484 -8.734 1 98.88 133 PHE B CA 1
ATOM 2230 C C . PHE B 1 133 ? -11 1.969 -7.395 1 98.88 133 PHE B C 1
ATOM 2232 O O . PHE B 1 133 ? -11.773 2.383 -6.527 1 98.88 133 PHE B O 1
ATOM 2239 N N . TRP B 1 134 ? -9.719 1.962 -7.258 1 98.94 134 TRP B N 1
ATOM 2240 C CA . TRP B 1 134 ? -9.094 2.387 -6.008 1 98.94 134 TRP B CA 1
ATOM 2241 C C . TRP B 1 134 ? -9.352 3.867 -5.746 1 98.94 134 TRP B C 1
ATOM 2243 O O . TRP B 1 134 ? -9.492 4.285 -4.594 1 98.94 134 TRP B O 1
ATOM 2253 N N . ALA B 1 135 ? -9.367 4.672 -6.848 1 98.94 135 ALA B N 1
ATOM 2254 C CA . ALA B 1 135 ? -9.672 6.09 -6.691 1 98.94 135 ALA B CA 1
ATOM 2255 C C . ALA B 1 135 ? -11.078 6.285 -6.125 1 98.94 135 ALA B C 1
ATOM 2257 O O . ALA B 1 135 ? -11.289 7.125 -5.25 1 98.94 135 ALA B O 1
ATOM 2258 N N . VAL B 1 136 ? -12 5.531 -6.605 1 98.94 136 VAL B N 1
ATOM 2259 C CA . VAL B 1 136 ? -13.375 5.602 -6.117 1 98.94 136 VAL B CA 1
ATOM 2260 C C . VAL B 1 136 ? -13.43 5.164 -4.656 1 98.94 136 VAL B C 1
ATOM 2262 O O . VAL B 1 136 ? -14.102 5.793 -3.84 1 98.94 136 VAL B O 1
ATOM 2265 N N . ILE B 1 137 ? -12.719 4.137 -4.324 1 98.94 137 ILE B N 1
ATOM 2266 C CA . ILE B 1 137 ? -12.68 3.598 -2.969 1 98.94 137 ILE B CA 1
ATOM 2267 C C . ILE B 1 137 ? -12.07 4.629 -2.023 1 98.94 137 ILE B C 1
ATOM 2269 O O . ILE B 1 137 ? -12.633 4.918 -0.963 1 98.94 137 ILE B O 1
ATOM 2273 N N . ALA B 1 138 ? -10.977 5.195 -2.43 1 98.94 138 ALA B N 1
ATOM 2274 C CA . ALA B 1 138 ? -10.305 6.203 -1.613 1 98.94 138 ALA B CA 1
ATOM 2275 C C . ALA B 1 138 ? -11.211 7.41 -1.385 1 98.94 138 ALA B C 1
ATOM 2277 O O . ALA B 1 138 ? -11.305 7.922 -0.265 1 98.94 138 ALA B O 1
ATOM 2278 N N . ALA B 1 139 ? -11.867 7.871 -2.467 1 98.94 139 ALA B N 1
ATOM 2279 C CA . ALA B 1 139 ? -12.734 9.039 -2.381 1 98.94 139 ALA B CA 1
ATOM 2280 C C . ALA B 1 139 ? -13.922 8.773 -1.462 1 98.94 139 ALA B C 1
ATOM 2282 O O . ALA B 1 139 ? -14.266 9.609 -0.624 1 98.94 139 ALA B O 1
ATOM 2283 N N . ALA B 1 140 ? -14.531 7.641 -1.604 1 98.94 140 ALA B N 1
ATOM 2284 C CA . ALA B 1 140 ? -15.703 7.297 -0.804 1 98.94 140 ALA B CA 1
ATOM 2285 C C . ALA B 1 140 ? -15.352 7.211 0.678 1 98.94 140 ALA B C 1
ATOM 2287 O O . ALA B 1 140 ? -16.047 7.781 1.522 1 98.94 140 ALA B O 1
ATOM 2288 N N . GLN B 1 141 ? -14.328 6.465 0.964 1 98.94 141 GLN B N 1
ATOM 2289 C CA . GLN B 1 141 ? -13.93 6.324 2.363 1 98.94 141 GLN B CA 1
ATOM 2290 C C . GLN B 1 141 ? -13.578 7.676 2.973 1 98.94 141 GLN B C 1
ATOM 2292 O O . GLN B 1 141 ? -14 7.992 4.086 1 98.94 141 GLN B O 1
ATOM 2297 N N . ALA B 1 142 ? -12.742 8.406 2.225 1 98.94 142 ALA B N 1
ATOM 2298 C CA . ALA B 1 142 ? -12.305 9.711 2.721 1 98.94 142 ALA B CA 1
ATOM 2299 C C . ALA B 1 142 ? -13.492 10.633 2.975 1 98.94 142 ALA B C 1
ATOM 2301 O O . ALA B 1 142 ? -13.516 11.367 3.963 1 98.94 142 ALA B O 1
ATOM 2302 N N . TRP B 1 143 ? -14.461 10.625 2.072 1 98.81 143 TRP B N 1
ATOM 2303 C CA . TRP B 1 143 ? -15.656 11.445 2.229 1 98.81 143 TRP B CA 1
ATOM 2304 C C . TRP B 1 143 ? -16.406 11.078 3.498 1 98.81 143 TRP B C 1
ATOM 2306 O O . TRP B 1 143 ? -16.828 11.953 4.266 1 98.81 143 TRP B O 1
ATOM 2316 N N . VAL B 1 144 ? -16.609 9.82 3.742 1 98.88 144 VAL B N 1
ATOM 2317 C CA . VAL B 1 144 ? -17.359 9.344 4.898 1 98.88 144 VAL B CA 1
ATOM 2318 C C . VAL B 1 144 ? -16.641 9.727 6.184 1 98.88 144 VAL B C 1
ATOM 2320 O O . VAL B 1 144 ? -17.25 10.227 7.125 1 98.88 144 VAL B O 1
ATOM 2323 N N . ILE B 1 145 ? -15.328 9.516 6.238 1 98.88 145 ILE B N 1
ATOM 2324 C CA . ILE B 1 145 ? -14.539 9.859 7.418 1 98.88 145 ILE B CA 1
ATOM 2325 C C . ILE B 1 145 ? -14.602 11.367 7.656 1 98.88 145 ILE B C 1
ATOM 2327 O O . ILE B 1 145 ? -14.867 11.812 8.773 1 98.88 145 ILE B O 1
ATOM 2331 N N . ALA B 1 146 ? -14.422 12.141 6.617 1 98.75 146 ALA B N 1
ATOM 2332 C CA . ALA B 1 146 ? -14.438 13.594 6.742 1 98.75 146 ALA B CA 1
ATOM 2333 C C . ALA B 1 146 ? -15.805 14.094 7.203 1 98.75 146 ALA B C 1
ATOM 2335 O O . ALA B 1 146 ? -15.891 14.961 8.078 1 98.75 146 ALA B O 1
ATOM 2336 N N . ALA B 1 147 ? -16.859 13.578 6.605 1 98.56 147 ALA B N 1
ATOM 2337 C CA . ALA B 1 147 ? -18.203 14.008 6.941 1 98.56 147 ALA B CA 1
ATOM 2338 C C . ALA B 1 147 ? -18.5 13.805 8.422 1 98.56 147 ALA B C 1
ATOM 2340 O O . ALA B 1 147 ? -19.109 14.656 9.07 1 98.56 147 ALA B O 1
ATOM 2341 N N . ILE B 1 148 ? -18.062 12.711 8.953 1 98.38 148 ILE B N 1
ATOM 2342 C CA . ILE B 1 148 ? -18.344 12.398 10.359 1 98.38 148 ILE B CA 1
ATOM 2343 C C . ILE B 1 148 ? -17.422 13.234 11.25 1 98.38 148 ILE B C 1
ATOM 2345 O O . ILE B 1 148 ? -17.875 13.781 12.266 1 98.38 148 ILE B O 1
ATOM 2349 N N . MET B 1 149 ? -16.203 13.414 10.852 1 97.69 149 MET B N 1
ATOM 2350 C CA . MET B 1 149 ? -15.219 14.109 11.672 1 97.69 149 MET B CA 1
ATOM 2351 C C . MET B 1 149 ? -15.5 15.609 11.711 1 97.69 149 MET B C 1
ATOM 2353 O O . MET B 1 149 ? -15.211 16.281 12.703 1 97.69 149 MET B O 1
ATOM 2357 N N . GLU B 1 150 ? -16.062 16.109 10.664 1 95.25 150 GLU B N 1
ATOM 2358 C CA . GLU B 1 150 ? -16.266 17.547 10.555 1 95.25 150 GLU B CA 1
ATOM 2359 C C . GLU B 1 150 ? -17.656 17.953 11.023 1 95.25 150 GLU B C 1
ATOM 2361 O O . GLU B 1 150 ? -17.984 19.141 11.094 1 95.25 150 GLU B O 1
ATOM 2366 N N . ARG B 1 151 ? -18.484 17.047 11.203 1 86.31 151 ARG B N 1
ATOM 2367 C CA . ARG B 1 151 ? -19.828 17.359 11.664 1 86.31 151 ARG B CA 1
ATOM 2368 C C . ARG B 1 151 ? -19.797 18.094 12.992 1 86.31 151 ARG B C 1
ATOM 2370 O O . ARG B 1 151 ? -19.078 17.703 13.914 1 86.31 151 ARG B O 1
ATOM 2377 N N . ARG B 1 152 ? -20.172 19.328 12.969 1 71.62 152 ARG B N 1
ATOM 2378 C CA . ARG B 1 152 ? -20.266 20.203 14.148 1 71.62 152 ARG B CA 1
ATOM 2379 C C . ARG B 1 152 ? -21.25 19.625 15.164 1 71.62 152 ARG B C 1
ATOM 2381 O O . ARG B 1 152 ? -22.266 19.016 14.789 1 71.62 152 ARG B O 1
ATOM 2388 N N . ALA B 1 153 ? -20.656 19.266 16.281 1 56.34 153 ALA B N 1
ATOM 2389 C CA . ALA B 1 153 ? -21.594 18.922 17.344 1 56.34 153 ALA B CA 1
ATOM 2390 C C . ALA B 1 153 ? -22.75 19.922 17.406 1 56.34 153 ALA B C 1
ATOM 2392 O O . ALA B 1 153 ? -22.531 21.141 17.312 1 56.34 153 ALA B O 1
ATOM 2393 N N . VAL B 1 154 ? -23.797 19.656 16.812 1 51.84 154 VAL B N 1
ATOM 2394 C CA . VAL B 1 154 ? -24.969 20.5 17.062 1 51.84 154 VAL B CA 1
ATOM 2395 C C . VAL B 1 154 ? -24.969 20.969 18.516 1 51.84 154 VAL B C 1
ATOM 2397 O O . VAL B 1 154 ? -25.031 20.156 19.438 1 51.84 154 VAL B O 1
ATOM 2400 N N . GLN B 1 155 ? -24.234 22 18.812 1 48.44 155 GLN B N 1
ATOM 2401 C CA . GLN B 1 155 ? -24.438 22.578 20.141 1 48.44 155 GLN B CA 1
ATOM 2402 C C . GLN B 1 155 ? -25.922 22.703 20.469 1 48.44 155 GLN B C 1
ATOM 2404 O O . GLN B 1 155 ? -26.688 23.25 19.672 1 48.44 155 GLN B O 1
ATOM 2409 N N . PRO B 1 156 ? -26.312 21.812 21.25 1 50.19 156 PRO B N 1
ATOM 2410 C CA . PRO B 1 156 ? -27.719 22.016 21.641 1 50.19 156 PRO B CA 1
ATOM 2411 C C . PRO B 1 156 ? -28.016 23.484 21.984 1 50.19 156 PRO B C 1
ATOM 2413 O O . PRO B 1 156 ? -27.281 24.109 22.734 1 50.19 156 PRO B O 1
ATOM 2416 N N . LYS B 1 157 ? -28.625 24.266 21.016 1 54.22 157 LYS B N 1
ATOM 2417 C CA . LYS B 1 157 ? -29.141 25.594 21.359 1 54.22 157 LYS B CA 1
ATOM 2418 C C . LYS B 1 157 ? -29.578 25.656 22.812 1 54.22 157 LYS B C 1
ATOM 2420 O O . LYS B 1 157 ? -30.391 24.844 23.25 1 54.22 157 LYS B O 1
ATOM 2425 N N . ALA B 1 158 ? -28.844 26.312 23.609 1 55.53 158 ALA B N 1
ATOM 2426 C CA . ALA B 1 158 ? -29.312 26.609 24.953 1 55.53 158 ALA B CA 1
ATOM 2427 C C . ALA B 1 158 ? -30.766 27.094 24.938 1 55.53 158 ALA B C 1
ATOM 2429 O O . ALA B 1 158 ? -31.125 27.984 24.172 1 55.53 158 ALA B O 1
ATOM 2430 N N . ALA B 1 159 ? -31.766 26.344 25.5 1 47.81 159 ALA B N 1
ATOM 2431 C CA . ALA B 1 159 ? -33.094 26.875 25.719 1 47.81 159 ALA B CA 1
ATOM 2432 C C . ALA B 1 159 ? -33.062 28.156 26.547 1 47.81 159 ALA B C 1
ATOM 2434 O O . ALA B 1 159 ? -32.281 28.25 27.5 1 47.81 159 ALA B O 1
#

Sequence (318 aa):
MTRILMAGLAGGLTLNVVMLLTFRLIGFGWNGGGFLLTATIQSRKLIAVWTQIEPLPLIVANPAPMIAGLVLFGVAHAAIYGWLAPAWPQGVLPRALRFAGLTFVLSYLFFEFFTPFNLLGEPLVLVLAELGFWAVIAAAQAWVIAAIMERRAVQPKAAMTRILMAGLAGGLTLNVVMLLTFRLIGFGWNGGGFLLTATIQSRKLIAVWTQIEPLPLIVANPAPMIAGLVLFGVAHAAIYGWLAPAWPQGVLPRALRFAGLTFVLSYLFFEFFTPFNLLGEPLVLVLAELGFWAVIAAAQAWVIAAIMERRAVQPKAA

Radius of gyration: 20.65 Å; Cα contacts (8 Å, |Δi|>4): 456; chains: 2; bounding box: 64×64×49 Å

pLDDT: mean 95.38, std 9.92, range [47.81, 98.94]

Solvent-accessible surface area (backbone atoms only — not comparable to full-atom values): 15891 Å² total; per-residue (Å²): 108,68,59,40,49,53,19,0,46,53,15,5,48,40,43,53,53,43,43,43,61,35,48,40,49,51,31,32,18,87,86,55,74,7,58,72,62,61,41,87,74,46,28,63,44,44,47,35,44,64,73,66,42,64,66,51,20,32,66,75,75,51,34,64,65,50,53,53,48,43,27,52,48,15,32,52,49,25,47,51,44,68,68,52,46,81,76,43,67,83,55,47,66,64,39,13,52,53,49,15,51,51,48,30,56,46,21,50,49,46,38,44,51,53,42,45,39,24,41,30,49,35,41,66,71,59,52,52,53,51,49,51,47,45,48,53,36,28,43,51,22,25,40,49,24,28,50,56,66,63,51,69,74,74,67,74,74,80,129,108,68,58,39,50,53,18,0,47,52,16,5,49,41,42,52,53,46,43,42,60,35,49,40,48,51,31,32,18,88,86,55,73,7,58,71,59,59,43,86,75,49,28,66,45,43,46,35,42,64,72,66,42,64,66,52,20,32,66,74,76,52,35,63,66,49,54,54,49,43,27,50,48,16,32,53,49,25,48,50,42,68,70,51,46,82,77,44,67,82,58,45,66,65,40,12,52,53,49,14,51,49,49,32,56,46,21,50,48,47,40,46,50,52,42,45,41,24,40,29,48,36,44,67,70,60,52,52,53,49,50,50,47,44,49,53,36,29,42,52,23,24,40,50,23,27,49,56,66,61,52,68,74,74,67,74,74,80,128